Protein 3E39 (pdb70)

Foldseek 3Di:
DPDPLVVLVVQLDAFQAADPDADDPVLVVQLQVLLQPQAAVVSLSFKDKDKDALPHPCLVLLLVQDPSNSSSNRFGMKIWMKGFPVRDDVVRVLVSSVRSVVSSSSCVVVQKHKHKAARSQVRVVPSQVVVVHDVVGIRTRTMMGIYNGPDRHDDDDDDVLVVDPDAPDPDRD/DDDPLVVLVVQLFQFQAADPDADDPVLVVQLQVLLQPQAADVSLSFKDKDKDALPHPLLVLLLVQAPSSVSSNRFGMKIWIKGFVVRDDVVRVLVSSVSSVVSSSSCVVVQKHKHKADRSLVRVVPSQVVVVHDCVGIRTRTMMGIYRGPDSHDDDDDDPVVVDPDDDDD

Secondary structure (DSSP, 8-state):
---HHHHHHHH--B---B-S----HHHHHHHHHHHHTS--GGG---EEEEEEETTSTHHHHHHTT-S-HHHHHH-SEEEEEEEETT---HHHHHHHHHHHHH--HHHHHTT-EEEEE-GGGGGHHHHHHHTT--TTTEEEEEEEEEESBSS--------HHHHBSS--SSS--/---HHHHHHHH--B---B-S----HHHHHHHHHHHHTS--TTS---EEEEEEETTSHHHHHHHHTSTTHHHHHH-SEEEEEEEETT---HHHHHHHHHHHHH--HHHHHTT-EEEEE-GGGGGHHHHHHHTT--TTTEEEEEEEEEESBSS--------HHHHBSS----

InterPro domains:
  IPR000415 Nitroreductase-like [G3DSA:3.40.109.10] (1-177)
  IPR000415 Nitroreductase-like [SSF55469] (5-174)
  IPR029479 Nitroreductase [PF00881] (11-57)
  IPR029479 Nitroreductase [PF00881] (68-151)
  IPR050627 Nitroreductase/BluB [PTHR23026] (5-167)

B-factor: mean 15.2, std 8.45, range [2.0, 60.26]

Solvent-accessible surface area: 14558 Å² total

Sequence (343 aa):
TENPVLQAIRQQRRSIIRRYTDEAVSDEAVRLILEAGIWAPSGLNNQPCRFLVIRADDPRCCDILAAHTRYGHIVRGAKVIILVFLDREAYNEVKDHQAAGAAVQNLLAAHALQLGAVWLGEIINQAATLLPALALDPARLSFEAAIAAGHPAQNGSSSRRPLAELLLEEEPFPQPETENPVLQAIRQQRRSIRRYTDEAVSDEAVRLILEAGIWAPSGLNNQPCRFLVIRADDPRCCDILAAHTRYGHIVRRGAKVVIILVFLDREAYNEVKDHQAAGAAVQNLLAAHALQLGAVWLGEIINQAATLLPALALDPARLSFEAAIAAGHPAQNGSSSRRPLAELLLEEPFP

CATH classification: 3.40.109.10

Nearest PDB structures (foldseek):
  3e39-assembly1_B  TM=1.001E+00  e=3.026E-34  Oleidesulfovibrio alaskensis G20
  3m5k-assembly1_B  TM=8.715E-01  e=5.692E-14  Parabacteroides distasonis ATCC 8503
  7ldq-assembly1_A  TM=8.245E-01  e=2.429E-11  Haemophilus influenzae R2846
  3gbh-assembly1_B  TM=8.706E-01  e=2.210E-10  Staphylococcus epidermidis ATCC 12228
  8cqu-assembly1_A  TM=7.611E-01  e=2.587E-11  Bacteroides thetaiotaomicron

Radius of gyration: 19.53 Å; Cα contacts (8 Å, |Δi|>4): 732; chains: 2; bounding box: 49×38×57 Å

Structure (mmCIF, N/CA/C/O backbone):
data_3E39
#
_entry.id   3E39
#
_cell.length_a   47.780
_cell.length_b   67.990
_cell.length_c   99.740
_cell.angle_alpha   90.000
_cell.angle_beta   90.000
_cell.angle_gamma   90.000
#
_symmetry.space_group_name_H-M   'P 21 21 21'
#
loop_
_entity.id
_entity.type
_entity.pdbx_description
1 polymer 'Putative Nitroreductase'
2 non-polymer 'ACETATE ION'
3 non-polymer 'FLAVIN MONONUCLEOTIDE'
4 non-polymer 'TRIETHYLENE GLYCOL'
5 water water
#
loop_
_atom_site.group_PDB
_atom_site.id
_atom_site.type_symbol
_atom_site.label_atom_id
_atom_site.label_alt_id
_atom_site.label_comp_id
_atom_site.label_asym_id
_atom_site.label_entity_id
_atom_site.label_seq_id
_atom_site.pdbx_PDB_ins_code
_atom_site.Cartn_x
_atom_site.Cartn_y
_atom_site.Cartn_z
_atom_site.occupancy
_atom_site.B_iso_or_equiv
_atom_site.auth_seq_id
_atom_site.auth_comp_id
_atom_site.auth_asym_id
_atom_site.auth_atom_id
_atom_site.pdbx_PDB_model_num
ATOM 1 N N . THR A 1 4 ? 34.739 54.976 -19.186 1.00 44.07 3 THR A N 1
ATOM 2 C CA . THR A 1 4 ? 35.999 54.165 -19.323 1.00 43.09 3 THR A CA 1
ATOM 3 C C . THR A 1 4 ? 37.255 55.025 -19.162 1.00 42.22 3 THR A C 1
ATOM 4 O O . THR A 1 4 ? 38.205 54.612 -18.500 1.00 43.39 3 THR A O 1
ATOM 8 N N . GLU A 1 5 ? 37.254 56.217 -19.760 1.00 38.32 4 GLU A N 1
ATOM 9 C CA . GLU A 1 5 ? 38.443 57.080 -19.771 1.00 34.91 4 GLU A CA 1
ATOM 10 C C . GLU A 1 5 ? 38.345 58.394 -18.979 1.00 31.06 4 GLU A C 1
ATOM 11 O O . GLU A 1 5 ? 39.368 58.997 -18.671 1.00 31.71 4 GLU A O 1
ATOM 13 N N . ASN A 1 6 ? 37.137 58.823 -18.620 1.00 23.40 5 ASN A N 1
ATOM 14 C CA . ASN A 1 6 ? 36.980 60.149 -18.023 1.00 19.82 5 ASN A CA 1
ATOM 15 C C . ASN A 1 6 ? 36.741 60.086 -16.519 1.00 17.13 5 ASN A C 1
ATOM 16 O O . ASN A 1 6 ? 35.702 59.596 -16.081 1.00 15.94 5 ASN A O 1
ATOM 21 N N . PRO A 1 7 ? 37.700 60.590 -15.722 1.00 15.36 6 PRO A N 1
ATOM 22 C CA . PRO A 1 7 ? 37.550 60.468 -14.253 1.00 17.22 6 PRO A CA 1
ATOM 23 C C . PRO A 1 7 ? 36.352 61.214 -13.647 1.00 13.43 6 PRO A C 1
ATOM 24 O O . PRO A 1 7 ? 35.794 60.771 -12.638 1.00 12.20 6 PRO A O 1
ATOM 28 N N . VAL A 1 8 ? 35.973 62.340 -14.241 1.00 13.05 7 VAL A N 1
ATOM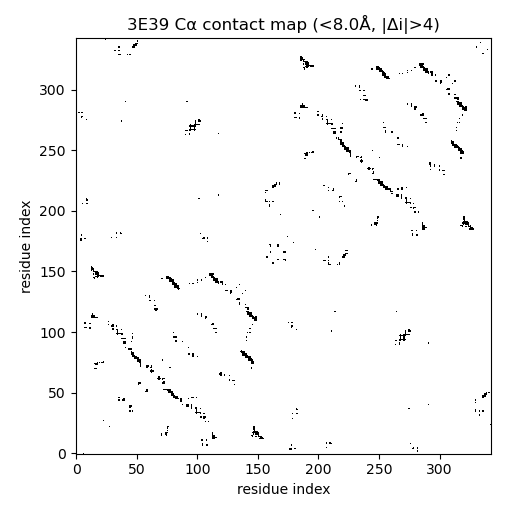 29 C CA . VAL A 1 8 ? 34.827 63.123 -13.749 1.00 11.35 7 VAL A CA 1
ATOM 30 C C . VAL A 1 8 ? 33.557 62.338 -14.042 1.00 11.30 7 VAL A C 1
ATOM 31 O O . VAL A 1 8 ? 32.715 62.150 -13.145 1.00 8.77 7 VAL A O 1
ATOM 35 N N . LEU A 1 9 ? 33.392 61.834 -15.266 1.00 10.63 8 LEU A N 1
ATOM 36 C CA . LEU A 1 9 ? 32.219 60.984 -15.537 1.00 9.86 8 LEU A CA 1
ATOM 37 C C . LEU A 1 9 ? 32.187 59.722 -14.648 1.00 9.69 8 LEU A C 1
ATOM 38 O O . LEU A 1 9 ? 31.127 59.350 -14.148 1.00 10.29 8 LEU A O 1
ATOM 43 N N . GLN A 1 10 ? 33.343 59.091 -14.415 1.00 11.00 9 GLN A N 1
ATOM 44 C CA . GLN A 1 10 ? 33.406 57.907 -13.542 1.00 12.74 9 GLN A CA 1
ATOM 45 C C . GLN A 1 10 ? 32.956 58.248 -12.123 1.00 10.00 9 GLN A C 1
ATOM 46 O O . GLN A 1 10 ? 32.128 57.532 -11.527 1.00 10.54 9 GLN A O 1
ATOM 52 N N . ALA A 1 11 ? 33.434 59.384 -11.604 1.00 10.74 10 ALA A N 1
ATOM 53 C CA . ALA A 1 11 ? 33.068 59.817 -10.234 1.00 10.79 10 ALA A CA 1
ATOM 54 C C . ALA A 1 11 ? 31.552 60.014 -10.100 1.00 11.55 10 ALA A C 1
ATOM 55 O O . ALA A 1 11 ? 30.921 59.591 -9.123 1.00 10.61 10 ALA A O 1
ATOM 57 N N . ILE A 1 12 ? 30.961 60.668 -11.101 1.00 11.12 11 ILE A N 1
ATOM 58 C CA . ILE A 1 12 ? 29.518 60.900 -11.114 1.00 8.95 11 ILE A CA 1
ATOM 59 C C . ILE A 1 12 ? 28.773 59.585 -11.056 1.00 8.41 11 ILE A C 1
ATOM 60 O O . ILE A 1 12 ? 27.824 59.452 -10.322 1.00 9.83 11 ILE A O 1
ATOM 65 N N . ARG A 1 13 ? 29.239 58.593 -11.804 1.00 11.52 12 ARG A N 1
ATOM 66 C CA . ARG A 1 13 ? 28.541 57.324 -11.851 1.00 10.97 12 ARG A CA 1
ATOM 67 C C . ARG A 1 13 ? 28.791 56.409 -10.642 1.00 9.68 12 ARG A C 1
ATOM 68 O O . ARG A 1 13 ? 27.888 55.681 -10.230 1.00 11.74 12 ARG A O 1
ATOM 76 N N . GLN A 1 14 ? 30.000 56.476 -10.116 1.00 10.75 13 GLN A N 1
ATOM 77 C CA A GLN A 1 14 ? 30.456 55.588 -9.052 0.50 12.31 13 GLN A CA 1
ATOM 78 C CA B GLN A 1 14 ? 30.472 55.594 -9.048 0.50 12.35 13 GLN A CA 1
ATOM 79 C C . GLN A 1 14 ? 30.294 56.130 -7.630 1.00 12.73 13 GLN A C 1
ATOM 80 O O . GLN A 1 14 ? 30.386 55.386 -6.667 1.00 12.75 13 GLN A O 1
ATOM 91 N N . ARG A 1 15 ? 30.040 57.423 -7.496 1.00 11.58 14 ARG A N 1
ATOM 92 C CA . ARG A 1 15 ? 29.751 57.987 -6.188 1.00 10.23 14 ARG A CA 1
ATOM 93 C C . ARG A 1 15 ? 28.562 57.251 -5.581 1.00 10.52 14 ARG A C 1
ATOM 94 O O . ARG A 1 15 ? 27.491 57.171 -6.195 1.00 10.12 14 ARG A O 1
ATOM 102 N N . ARG A 1 16 ? 28.726 56.767 -4.351 1.00 12.39 15 ARG A N 1
ATOM 103 C CA . ARG A 1 16 ? 27.653 56.091 -3.655 1.00 10.99 15 ARG A CA 1
ATOM 104 C C . ARG A 1 16 ? 27.439 56.699 -2.268 1.00 10.53 15 ARG A C 1
ATOM 105 O O . ARG A 1 16 ? 28.356 57.286 -1.666 1.00 12.07 15 ARG A O 1
ATOM 113 N N . SER A 1 17 ? 26.224 56.541 -1.764 1.00 11.18 16 SER A N 1
ATOM 114 C CA . SER A 1 17 ? 25.955 56.888 -0.379 1.00 11.80 16 SER A CA 1
ATOM 115 C C . SER A 1 17 ? 26.629 55.791 0.467 1.00 11.39 16 SER A C 1
ATOM 116 O O . SER A 1 17 ? 26.269 54.615 0.386 1.00 13.18 16 SER A O 1
ATOM 119 N N . ILE A 1 18 ? 27.615 56.210 1.249 1.00 11.35 17 ILE A N 1
ATOM 120 C CA A ILE A 1 18 ? 28.366 55.335 2.140 0.50 11.52 17 ILE A CA 1
ATOM 121 C CA B ILE A 1 18 ? 28.361 55.330 2.132 0.50 11.28 17 ILE A CA 1
ATOM 122 C C . ILE A 1 18 ? 27.958 55.744 3.548 1.00 12.24 17 ILE A C 1
ATOM 123 O O . ILE A 1 18 ? 28.057 56.920 3.898 1.00 14.67 17 ILE A O 1
ATOM 132 N N . ARG A 1 19 ? 27.483 54.761 4.329 1.00 13.35 18 ARG A N 1
ATOM 133 C CA . ARG A 1 19 ? 26.928 54.975 5.661 1.00 13.65 18 ARG A CA 1
ATOM 134 C C . ARG A 1 19 ? 27.688 54.325 6.825 1.00 16.17 18 ARG A C 1
ATOM 135 O O . ARG A 1 19 ? 27.243 54.399 7.976 1.00 18.32 18 ARG A O 1
ATOM 143 N N . ARG A 1 20 ? 28.796 53.670 6.503 1.00 16.66 19 ARG A N 1
ATOM 144 C CA . ARG A 1 20 ? 29.645 52.947 7.477 1.00 17.57 19 ARG A CA 1
ATOM 145 C C . ARG A 1 20 ? 31.096 53.312 7.208 1.00 16.62 19 ARG A C 1
ATOM 146 O O . ARG A 1 20 ? 31.547 53.319 6.057 1.00 16.81 19 ARG A O 1
ATOM 150 N N . TYR A 1 21 ? 31.831 53.599 8.273 1.00 14.14 20 TYR A N 1
ATOM 151 C CA . TYR A 1 21 ? 33.167 54.168 8.143 1.00 13.81 20 TYR A CA 1
ATOM 152 C C . TYR A 1 21 ? 34.165 53.478 9.061 1.00 12.54 20 TYR A C 1
ATOM 153 O O . TYR A 1 21 ? 33.772 52.866 10.056 1.00 17.42 20 TYR A O 1
ATOM 162 N N . THR A 1 22 ? 35.439 53.626 8.735 1.00 13.50 21 THR A N 1
ATOM 163 C CA . THR A 1 22 ? 36.517 53.060 9.549 1.00 15.73 21 THR A CA 1
ATOM 164 C C . THR A 1 22 ? 36.813 54.050 10.656 1.00 15.81 21 THR A C 1
ATOM 165 O O . THR A 1 22 ? 36.189 55.105 10.701 1.00 13.91 21 THR A O 1
ATOM 169 N N . ASP A 1 23 ? 37.766 53.730 11.537 1.00 13.50 22 ASP A N 1
ATOM 170 C CA . ASP A 1 23 ? 38.125 54.649 12.613 1.00 16.65 22 ASP A CA 1
ATOM 171 C C . ASP A 1 23 ? 39.205 55.637 12.150 1.00 14.73 22 ASP A C 1
ATOM 172 O O . ASP A 1 23 ? 39.715 56.443 12.924 1.00 17.96 22 ASP A O 1
ATOM 177 N N . GLU A 1 24 ? 39.530 55.634 10.862 1.00 14.15 23 GLU A N 1
ATOM 178 C CA . GLU A 1 24 ? 40.584 56.511 10.369 1.00 13.05 23 GLU A CA 1
ATOM 179 C C . GLU A 1 24 ? 40.136 57.988 10.370 1.00 15.13 23 GLU A C 1
ATOM 180 O O . GLU A 1 24 ? 39.012 58.299 9.976 1.00 16.17 23 GLU A O 1
ATOM 186 N N . ALA A 1 25 ? 41.042 58.866 10.806 1.00 17.13 24 ALA A N 1
ATOM 187 C CA . ALA A 1 25 ? 40.770 60.310 10.894 1.00 17.16 24 ALA A CA 1
ATOM 188 C C . ALA A 1 25 ? 40.566 60.895 9.501 1.00 16.66 24 ALA A C 1
ATOM 189 O O . ALA A 1 25 ? 41.130 60.380 8.533 1.00 14.90 24 ALA A O 1
ATOM 191 N N . VAL A 1 26 ? 39.734 61.935 9.418 1.00 15.11 25 VAL A N 1
ATOM 192 C CA . VAL A 1 26 ? 39.547 62.696 8.186 1.00 13.38 25 VAL A CA 1
ATOM 193 C C . VAL A 1 26 ? 40.271 63.994 8.440 1.00 13.77 25 VAL A C 1
ATOM 194 O O . VAL A 1 26 ? 39.889 64.770 9.344 1.00 12.27 25 VAL A O 1
ATOM 198 N N . SER A 1 27 ? 41.304 64.266 7.655 1.00 13.51 26 SER A N 1
ATOM 199 C CA . SER A 1 27 ? 42.108 65.458 7.859 1.00 14.48 26 SER A CA 1
ATOM 200 C C . SER A 1 27 ? 41.396 66.771 7.636 1.00 13.53 26 SER A C 1
ATOM 201 O O . SER A 1 27 ? 40.395 66.855 6.907 1.00 14.74 26 SER A O 1
ATOM 204 N N . ASP A 1 28 ? 41.941 67.796 8.285 1.00 16.67 27 ASP A N 1
ATOM 205 C CA . ASP A 1 28 ? 41.472 69.153 8.114 1.00 15.33 27 ASP A CA 1
ATOM 206 C C . ASP A 1 28 ? 41.559 69.523 6.645 1.00 13.90 27 ASP A C 1
ATOM 207 O O . ASP A 1 28 ? 40.672 70.237 6.159 1.00 13.14 27 ASP A O 1
ATOM 212 N N . GLU A 1 29 ? 42.622 69.075 5.961 1.00 13.89 28 GLU A N 1
ATOM 213 C CA . GLU A 1 29 ? 42.799 69.397 4.542 1.00 14.35 28 GLU A CA 1
ATOM 214 C C . GLU A 1 29 ? 41.700 68.776 3.692 1.00 13.37 28 GLU A C 1
ATOM 215 O O . GLU A 1 29 ? 41.153 69.461 2.797 1.00 13.29 28 GLU A O 1
ATOM 221 N N . ALA A 1 30 ? 41.357 67.508 3.974 1.00 11.70 29 ALA A N 1
ATOM 222 C CA . ALA A 1 30 ? 40.231 66.858 3.279 1.00 8.91 29 ALA A CA 1
ATOM 223 C C . ALA A 1 30 ? 38.937 67.679 3.511 1.00 9.52 29 ALA A C 1
ATOM 224 O O . ALA A 1 30 ? 38.201 67.973 2.545 1.00 8.20 29 ALA A O 1
ATOM 226 N N . VAL A 1 31 ? 38.672 68.057 4.756 1.00 9.85 30 VAL A N 1
ATOM 227 C CA . VAL A 1 31 ? 37.448 68.819 5.051 1.00 11.89 30 VAL A CA 1
ATOM 228 C C . VAL A 1 31 ? 37.469 70.152 4.285 1.00 9.25 30 VAL A C 1
ATOM 229 O O . VAL A 1 31 ? 36.446 70.579 3.687 1.00 8.04 30 VAL A O 1
ATOM 233 N N . ARG A 1 32 ? 38.628 70.805 4.290 1.00 9.11 31 ARG A N 1
ATOM 234 C CA . ARG A 1 32 ? 38.783 72.075 3.570 1.00 10.85 31 ARG A CA 1
ATOM 235 C C . ARG A 1 32 ? 38.512 71.906 2.072 1.00 10.66 31 ARG A C 1
ATOM 236 O O . ARG A 1 32 ? 37.782 72.715 1.466 1.00 10.70 31 ARG A O 1
ATOM 244 N N . LEU A 1 33 ? 39.094 70.878 1.462 1.00 8.47 32 LEU A N 1
ATOM 245 C CA . LEU A 1 33 ? 38.879 70.617 0.036 1.00 8.50 32 LEU A CA 1
ATOM 246 C C . LEU A 1 33 ? 37.399 70.336 -0.272 1.00 7.41 32 LEU A C 1
ATOM 247 O O . LEU A 1 33 ? 36.885 70.788 -1.315 1.00 10.01 32 LEU A O 1
ATOM 252 N N . ILE A 1 34 ? 36.724 69.618 0.634 1.00 7.87 33 ILE A N 1
ATOM 253 C CA . ILE A 1 34 ? 35.310 69.320 0.460 1.00 8.07 33 ILE A CA 1
ATOM 254 C C . ILE A 1 34 ? 34.498 70.626 0.516 1.00 10.20 33 ILE A C 1
ATOM 255 O O . ILE A 1 34 ? 33.653 70.899 -0.331 1.00 8.80 33 ILE A O 1
ATOM 260 N N . LEU A 1 35 ? 34.781 71.450 1.506 1.00 8.83 34 LEU A N 1
ATOM 261 C CA . LEU A 1 35 ? 34.064 72.716 1.658 1.00 9.44 34 LEU A CA 1
ATOM 262 C C . LEU A 1 35 ? 34.315 73.626 0.441 1.00 8.03 34 LEU A C 1
ATOM 263 O O . LEU A 1 35 ? 33.387 74.267 -0.050 1.00 8.17 34 LEU A O 1
ATOM 268 N N . GLU A 1 36 ? 35.558 73.653 -0.051 1.00 8.69 35 GLU A N 1
ATOM 269 C CA . GLU A 1 36 ? 35.909 74.468 -1.256 1.00 10.17 35 GLU A CA 1
ATOM 270 C C . GLU A 1 36 ? 35.101 74.037 -2.473 1.00 7.98 35 GLU A C 1
ATOM 271 O O . GLU A 1 36 ? 34.699 74.871 -3.295 1.00 7.93 35 GLU A O 1
ATOM 277 N N . ALA A 1 37 ? 34.878 72.731 -2.600 1.00 8.19 36 ALA A N 1
ATOM 278 C CA . ALA A 1 37 ? 34.017 72.189 -3.678 1.00 8.48 36 ALA A CA 1
ATOM 279 C C . ALA A 1 37 ? 32.600 72.746 -3.500 1.00 8.64 36 ALA A C 1
ATOM 280 O O . ALA A 1 37 ? 31.944 73.180 -4.448 1.00 8.47 36 ALA A O 1
ATOM 282 N N . GLY A 1 38 ? 32.126 72.737 -2.260 1.00 7.13 37 GLY A N 1
ATOM 283 C CA . GLY A 1 38 ? 30.813 73.268 -1.946 1.00 7.81 37 GLY A CA 1
ATOM 284 C C . GLY A 1 38 ? 30.594 74.736 -2.306 1.00 9.76 37 GLY A C 1
ATOM 285 O O . GLY A 1 38 ? 29.581 75.051 -2.944 1.00 8.91 37 GLY A O 1
ATOM 286 N N . ILE A 1 39 ? 31.528 75.628 -1.941 1.00 8.06 38 ILE A N 1
ATOM 287 C CA . ILE A 1 39 ? 31.352 77.054 -2.194 1.00 8.01 38 ILE A CA 1
ATOM 288 C C . ILE A 1 39 ? 31.448 77.392 -3.682 1.00 5.15 38 ILE A C 1
ATOM 289 O O . ILE A 1 39 ? 30.909 78.424 -4.126 1.00 8.26 38 ILE A O 1
ATOM 294 N N . TRP A 1 40 ? 32.095 76.522 -4.460 1.00 5.84 39 TRP A N 1
ATOM 295 C CA . TRP A 1 40 ? 32.243 76.704 -5.912 1.00 7.43 39 TRP A CA 1
ATOM 296 C C . TRP A 1 40 ? 31.073 76.154 -6.750 1.00 7.15 39 TRP A C 1
ATOM 297 O O . TRP A 1 40 ? 31.064 76.290 -7.976 1.00 7.93 39 TRP A O 1
ATOM 308 N N . ALA A 1 41 ? 30.083 75.564 -6.096 1.00 4.77 40 ALA A N 1
ATOM 309 C CA . ALA A 1 41 ? 28.836 75.257 -6.790 1.00 3.98 40 ALA A CA 1
ATOM 310 C C . ALA A 1 41 ? 28.231 76.593 -7.241 1.00 8.97 40 ALA A C 1
ATOM 311 O O . ALA A 1 41 ? 28.455 77.640 -6.610 1.00 9.14 40 ALA A O 1
ATOM 313 N N . PRO A 1 42 ? 27.467 76.584 -8.333 1.00 5.53 41 PRO A N 1
ATOM 314 C CA . PRO A 1 42 ? 26.822 77.819 -8.803 1.00 7.34 41 PRO A CA 1
ATOM 315 C C . PRO A 1 42 ? 25.609 78.230 -7.943 1.00 8.35 41 PRO A C 1
ATOM 316 O O . PRO A 1 42 ? 25.060 77.435 -7.186 1.00 7.99 41 PRO A O 1
ATOM 320 N N . SER A 1 43 ? 25.221 79.495 -8.050 1.00 7.15 42 SER A N 1
ATOM 321 C CA . SER A 1 43 ? 24.041 80.007 -7.398 1.00 5.24 42 SER A CA 1
ATOM 322 C C . SER A 1 43 ? 23.466 81.095 -8.283 1.00 5.89 42 SER A C 1
ATOM 323 O O . SER A 1 43 ? 24.190 81.772 -9.035 1.00 9.14 42 SER A O 1
ATOM 326 N N . GLY A 1 44 ? 22.158 81.280 -8.207 1.00 7.54 43 GLY A N 1
ATOM 327 C CA . GLY A 1 44 ? 21.524 82.376 -8.934 1.00 11.29 43 GLY A CA 1
ATOM 328 C C . GLY A 1 44 ? 22.137 83.716 -8.498 1.00 11.26 43 GLY A C 1
ATOM 329 O O . GLY A 1 44 ? 22.431 83.948 -7.314 1.00 15.46 43 GLY A O 1
ATOM 330 N N . LEU A 1 45 ? 22.430 84.537 -9.482 1.00 13.67 44 LEU A N 1
ATOM 331 C CA . LEU A 1 45 ? 22.964 85.866 -9.315 1.00 12.32 44 LEU A CA 1
ATOM 332 C C . LEU A 1 45 ? 24.349 85.844 -8.679 1.00 12.65 44 LEU A C 1
ATOM 333 O O . LEU A 1 45 ? 24.893 86.894 -8.347 1.00 14.90 44 LEU A O 1
ATOM 338 N N . ASN A 1 46 ? 24.946 84.659 -8.556 1.00 10.00 45 ASN A N 1
ATOM 339 C CA . ASN A 1 46 ? 26.170 84.487 -7.796 1.00 10.20 45 ASN A CA 1
ATOM 340 C C . ASN A 1 46 ? 25.986 85.079 -6.385 1.00 9.60 45 ASN A C 1
ATOM 341 O O . ASN A 1 46 ? 26.928 85.660 -5.795 1.00 12.52 45 ASN A O 1
ATOM 346 N N . ASN A 1 47 ? 24.786 84.929 -5.838 1.00 9.89 46 ASN A N 1
ATOM 347 C CA . ASN A 1 47 ? 24.478 85.389 -4.491 1.00 11.26 46 ASN A CA 1
ATOM 348 C C . ASN A 1 47 ? 25.171 84.580 -3.382 1.00 11.05 46 ASN A C 1
ATOM 349 O O . ASN A 1 47 ? 25.324 85.079 -2.268 1.00 13.50 46 ASN A O 1
ATOM 354 N N . GLN A 1 48 ? 25.494 83.322 -3.656 1.00 9.43 47 GLN A N 1
ATOM 355 C CA . GLN A 1 48 ? 26.233 82.473 -2.717 1.00 9.94 47 GLN A CA 1
ATOM 356 C C . GLN A 1 48 ? 25.505 82.400 -1.373 1.00 10.61 47 GLN A C 1
ATOM 357 O O . GLN A 1 48 ? 26.036 82.835 -0.354 1.00 10.29 47 GLN A O 1
ATOM 363 N N . PRO A 1 49 ? 24.287 81.836 -1.382 1.00 8.01 48 PRO A N 1
ATOM 364 C CA . PRO A 1 49 ? 23.463 81.761 -0.175 1.00 7.78 48 PRO A CA 1
ATOM 365 C C . PRO A 1 49 ? 23.815 80.659 0.829 1.00 8.02 48 PRO A C 1
ATOM 366 O O . PRO A 1 49 ? 23.261 80.660 1.939 1.00 6.77 48 PRO A O 1
ATOM 370 N N . CYS A 1 50 ? 24.677 79.716 0.437 1.00 8.53 49 CYS A N 1
ATOM 371 C CA . CYS A 1 50 ? 24.981 78.588 1.304 1.00 7.65 49 CYS A CA 1
ATOM 372 C C . CYS A 1 50 ? 25.941 78.935 2.436 1.00 7.22 49 CYS A C 1
ATOM 373 O O . CYS A 1 50 ? 26.923 79.683 2.260 1.00 10.14 49 CYS A O 1
ATOM 376 N N . ARG A 1 51 ? 25.677 78.307 3.584 1.00 6.91 50 ARG A N 1
ATOM 377 C CA . ARG A 1 51 ? 26.479 78.473 4.796 1.00 6.30 50 ARG A CA 1
ATOM 378 C C . ARG A 1 51 ? 26.744 77.057 5.338 1.00 8.30 50 ARG A C 1
ATOM 379 O O . ARG A 1 51 ? 25.931 76.149 5.138 1.00 9.01 50 ARG A O 1
ATOM 387 N N . PHE A 1 52 ? 27.854 76.897 6.046 1.00 7.83 51 PHE A N 1
ATOM 388 C CA . PHE A 1 52 ? 28.311 75.570 6.465 1.00 10.14 51 PHE A CA 1
ATOM 389 C C . PHE A 1 52 ? 28.750 75.553 7.905 1.00 9.70 51 PHE A C 1
ATOM 390 O O . PHE A 1 52 ? 29.280 76.553 8.426 1.00 9.93 51 PHE A O 1
ATOM 398 N N . LEU A 1 53 ? 28.527 74.412 8.551 1.00 9.19 52 LEU A N 1
ATOM 399 C CA . LEU A 1 53 ? 28.978 74.210 9.919 1.00 8.91 52 LEU A CA 1
ATOM 400 C C . LEU A 1 53 ? 29.563 72.815 10.025 1.00 8.50 52 LEU A C 1
ATOM 401 O O . LEU A 1 53 ? 28.875 71.825 9.778 1.00 9.67 52 LEU A O 1
ATOM 406 N N . VAL A 1 54 ? 30.830 72.743 10.408 1.00 8.26 53 VAL A N 1
ATOM 407 C CA . VAL A 1 54 ? 31.521 71.461 10.561 1.00 8.47 53 VAL A CA 1
ATOM 408 C C . VAL A 1 54 ? 31.380 70.942 11.972 1.00 10.48 53 VAL A C 1
ATOM 409 O O . VAL A 1 54 ? 31.637 71.688 12.938 1.00 11.00 53 VAL A O 1
ATOM 413 N N . ILE A 1 55 ? 31.002 69.651 12.088 1.00 10.19 54 ILE A N 1
ATOM 414 C CA . ILE A 1 55 ? 30.854 68.997 13.391 1.00 10.07 54 ILE A CA 1
ATOM 415 C C . ILE A 1 55 ? 31.614 67.686 13.349 1.00 10.21 54 ILE A C 1
ATOM 416 O O . ILE A 1 55 ? 31.180 66.737 12.681 1.00 10.98 54 ILE A O 1
ATOM 421 N N . ARG A 1 56 ? 32.755 67.629 14.028 1.00 13.11 55 ARG A N 1
ATOM 422 C CA . ARG A 1 56 ? 33.530 66.380 14.103 1.00 13.04 55 ARG A CA 1
ATOM 423 C C . ARG A 1 56 ? 32.989 65.399 15.133 1.00 13.96 55 ARG A C 1
ATOM 424 O O . ARG A 1 56 ? 32.240 65.769 16.012 1.00 13.14 55 ARG A O 1
ATOM 432 N N . ALA A 1 57 ? 33.401 64.144 15.006 1.00 13.63 56 ALA A N 1
ATOM 433 C CA . ALA A 1 57 ? 32.919 63.055 15.859 1.00 15.89 56 ALA A CA 1
ATOM 434 C C . ALA A 1 57 ? 33.150 63.313 17.342 1.00 18.15 56 ALA A C 1
ATOM 435 O O . ALA A 1 57 ? 32.351 62.903 18.200 1.00 17.95 56 ALA A O 1
ATOM 437 N N . ASP A 1 58 ? 34.252 63.987 17.634 1.00 16.10 57 ASP A N 1
ATOM 438 C CA . ASP A 1 58 ? 34.639 64.264 19.011 1.00 18.51 57 ASP A CA 1
ATOM 439 C C . ASP A 1 58 ? 33.939 65.506 19.546 1.00 19.78 57 ASP A C 1
ATOM 440 O O . ASP A 1 58 ? 34.199 65.913 20.672 1.00 22.51 57 ASP A O 1
ATOM 445 N N . ASP A 1 59 ? 33.030 66.091 18.762 1.00 17.08 58 ASP A N 1
ATOM 446 C CA . ASP A 1 59 ? 32.304 67.307 19.155 1.00 14.96 58 ASP A CA 1
ATOM 447 C C . ASP A 1 59 ? 31.026 66.914 19.889 1.00 17.50 58 ASP A C 1
ATOM 448 O O . ASP A 1 59 ? 30.264 66.113 19.373 1.00 14.99 58 ASP A O 1
ATOM 453 N N . PRO A 1 60 ? 30.768 67.485 21.085 1.00 18.87 59 PRO A N 1
ATOM 454 C CA . PRO A 1 60 ? 29.544 67.079 21.799 1.00 21.57 59 PRO A CA 1
ATOM 455 C C . PRO A 1 60 ? 28.246 67.364 21.040 1.00 19.85 59 PRO A C 1
ATOM 456 O O . PRO A 1 60 ? 27.227 66.756 21.345 1.00 19.10 59 PRO A O 1
ATOM 460 N N . ARG A 1 61 ? 28.286 68.289 20.074 1.00 17.40 60 ARG A N 1
ATOM 461 C CA . ARG A 1 61 ? 27.123 68.582 19.250 1.00 17.38 60 ARG A CA 1
ATOM 462 C C . ARG A 1 61 ? 26.678 67.390 18.392 1.00 15.53 60 ARG A C 1
ATOM 463 O O . ARG A 1 61 ? 25.566 67.401 17.874 1.00 16.31 60 ARG A O 1
ATOM 471 N N . CYS A 1 62 ? 27.524 66.365 18.260 1.00 16.21 61 CYS A N 1
ATOM 472 C CA A CYS A 1 62 ? 27.147 65.137 17.530 0.60 16.20 61 CYS A CA 1
ATOM 473 C CA B CYS A 1 62 ? 27.163 65.176 17.513 0.40 16.53 61 CYS A CA 1
ATOM 474 C C . CYS A 1 62 ? 26.039 64.428 18.264 1.00 15.46 61 CYS A C 1
ATOM 475 O O . CYS A 1 62 ? 25.189 63.780 17.656 1.00 13.52 61 CYS A O 1
ATOM 480 N N . ASP A 1 63 ? 26.065 64.524 19.588 1.00 16.01 62 ASP A N 1
ATOM 481 C CA . ASP A 1 63 ? 25.047 63.891 20.411 1.00 16.77 62 ASP A CA 1
ATOM 482 C C . ASP A 1 63 ? 23.725 64.602 20.181 1.00 13.76 62 ASP A C 1
ATOM 483 O O . ASP A 1 63 ? 22.660 63.973 20.173 1.00 15.95 62 ASP A O 1
ATOM 488 N N . ILE A 1 64 ? 23.796 65.922 20.058 1.00 11.97 63 ILE A N 1
ATOM 489 C CA . ILE A 1 64 ? 22.619 66.724 19.768 1.00 12.30 63 ILE A CA 1
ATOM 490 C C . ILE A 1 64 ? 22.055 66.321 18.413 1.00 11.48 63 ILE A C 1
ATOM 491 O O . ILE A 1 64 ? 20.864 66.090 18.292 1.00 8.91 63 ILE A O 1
ATOM 496 N N . LEU A 1 65 ? 22.907 66.256 17.390 1.00 11.41 64 LEU A N 1
ATOM 497 C CA . LEU A 1 65 ? 22.478 65.807 16.063 1.00 10.84 64 LEU A CA 1
ATOM 498 C C . LEU A 1 65 ? 21.795 64.447 16.102 1.00 10.84 64 LEU A C 1
ATOM 499 O O . LEU A 1 65 ? 20.709 64.266 15.533 1.00 10.95 64 LEU A O 1
ATOM 504 N N . ALA A 1 66 ? 22.405 63.513 16.821 1.00 9.49 65 ALA A N 1
ATOM 505 C CA . ALA A 1 66 ? 21.903 62.132 16.905 1.00 13.63 65 ALA A CA 1
ATOM 506 C C . ALA A 1 66 ? 20.541 62.052 17.563 1.00 11.45 65 ALA A C 1
ATOM 507 O O . ALA A 1 66 ? 19.732 61.196 17.212 1.00 15.34 65 ALA A O 1
ATOM 509 N N . ALA A 1 67 ? 20.278 62.927 18.521 1.00 12.72 66 ALA A N 1
ATOM 510 C CA . ALA A 1 67 ? 18.971 62.925 19.200 1.00 11.68 66 ALA A CA 1
ATOM 511 C C . ALA A 1 67 ? 17.832 63.491 18.349 1.00 13.74 66 ALA A C 1
ATOM 512 O O . ALA A 1 67 ? 16.684 63.432 18.774 1.00 13.43 66 ALA A O 1
ATOM 514 N N . HIS A 1 68 ? 18.136 64.060 17.181 1.00 11.55 67 HIS A N 1
ATOM 515 C CA . HIS A 1 68 ? 17.119 64.689 16.341 1.00 11.18 67 HIS A CA 1
ATOM 516 C C . HIS A 1 68 ? 17.038 64.077 14.944 1.00 10.58 67 HIS A C 1
ATOM 517 O O . HIS A 1 68 ? 16.614 64.743 13.985 1.00 8.56 67 HIS A O 1
ATOM 524 N N . THR A 1 69 ? 17.406 62.805 14.874 1.00 8.90 68 THR A N 1
ATOM 525 C CA . THR A 1 69 ? 17.348 62.001 13.666 1.00 11.17 68 THR A CA 1
ATOM 526 C C . THR A 1 69 ? 17.109 60.520 13.957 1.00 11.13 68 THR A C 1
ATOM 527 O O . THR A 1 69 ? 17.522 59.980 14.987 1.00 11.88 68 THR A O 1
ATOM 531 N N . ARG A 1 70 ? 16.398 59.875 13.050 1.00 11.36 69 ARG A N 1
ATOM 532 C CA . ARG A 1 70 ? 16.282 58.431 13.099 1.00 13.97 69 ARG A CA 1
ATOM 533 C C . ARG A 1 70 ? 17.528 57.735 12.542 1.00 15.99 69 ARG A C 1
ATOM 534 O O . ARG A 1 70 ? 17.678 56.521 12.692 1.00 15.44 69 ARG A O 1
ATOM 542 N N . TYR A 1 71 ? 18.440 58.509 11.939 1.00 15.22 70 TYR A N 1
ATOM 543 C CA . TYR A 1 71 ? 19.685 57.961 11.419 1.00 14.64 70 TYR A CA 1
ATOM 544 C C . TYR A 1 71 ? 20.870 58.227 12.341 1.00 14.72 70 TYR A C 1
ATOM 545 O O . TYR A 1 71 ? 21.957 58.617 11.906 1.00 14.18 70 TYR A O 1
ATOM 554 N N . GLY A 1 72 ? 20.666 57.947 13.622 1.00 15.10 71 GLY A N 1
ATOM 555 C CA . GLY A 1 72 ? 21.688 58.122 14.644 1.00 14.78 71 GLY A CA 1
ATOM 556 C C . GLY A 1 72 ? 22.907 57.238 14.476 1.00 14.64 71 GLY A C 1
ATOM 557 O O . GLY A 1 72 ? 24.000 57.646 14.861 1.00 17.96 71 GLY A O 1
ATOM 558 N N . HIS A 1 73 ? 22.738 56.039 13.902 1.00 15.21 72 HIS A N 1
ATOM 559 C CA . HIS A 1 73 ? 23.874 55.143 13.670 1.00 17.40 72 HIS A CA 1
ATOM 560 C C . HIS A 1 73 ? 24.865 55.777 12.689 1.00 16.59 72 HIS A C 1
ATOM 561 O O . HIS A 1 73 ? 26.075 55.715 12.902 1.00 18.27 72 HIS A O 1
ATOM 568 N N . ILE A 1 74 ? 24.350 56.398 11.629 1.00 14.86 73 ILE A N 1
ATOM 569 C CA . ILE A 1 74 ? 25.189 57.078 10.658 1.00 13.79 73 ILE A CA 1
ATOM 570 C C . ILE A 1 74 ? 25.864 58.267 11.342 1.00 11.75 73 ILE A C 1
ATOM 571 O O . ILE A 1 74 ? 27.075 58.447 11.244 1.00 12.61 73 ILE A O 1
ATOM 576 N N . VAL A 1 75 ? 25.072 59.068 12.046 1.00 11.95 74 VAL A N 1
ATOM 577 C CA . VAL A 1 75 ? 25.597 60.250 12.740 1.00 12.01 74 VAL A CA 1
ATOM 578 C C . VAL A 1 75 ? 26.697 59.882 13.728 1.00 12.40 74 VAL A C 1
ATOM 579 O O . VAL A 1 75 ? 27.749 60.514 13.737 1.00 13.97 74 VAL A O 1
ATOM 583 N N . ARG A 1 76 ? 26.478 58.873 14.555 1.00 14.46 75 ARG A N 1
ATOM 584 C CA . ARG A 1 76 ? 27.502 58.533 15.547 1.00 15.63 75 ARG A CA 1
ATOM 585 C C . ARG A 1 76 ? 28.720 57.817 14.969 1.00 16.63 75 ARG A C 1
ATOM 586 O O . ARG A 1 76 ? 29.787 57.814 15.583 1.00 16.45 75 ARG A O 1
ATOM 594 N N . GLY A 1 77 ? 28.566 57.222 13.798 1.00 14.71 76 GLY A N 1
ATOM 595 C CA . GLY A 1 77 ? 29.665 56.497 13.149 1.00 15.43 76 GLY A CA 1
ATOM 596 C C . GLY A 1 77 ? 30.568 57.354 12.275 1.00 14.38 76 GLY A C 1
ATOM 597 O O . GLY A 1 77 ? 31.726 57.005 12.030 1.00 13.73 76 GLY A O 1
ATOM 598 N N . ALA A 1 78 ? 30.039 58.486 11.809 1.00 13.67 77 ALA A N 1
ATOM 599 C CA . ALA A 1 78 ? 30.778 59.393 10.934 1.00 13.18 77 ALA A CA 1
ATOM 600 C C . ALA A 1 78 ? 31.946 60.033 11.664 1.00 12.53 77 ALA A C 1
ATOM 601 O O . ALA A 1 78 ? 31.926 60.145 12.889 1.00 13.64 77 ALA A O 1
ATOM 603 N N . LYS A 1 79 ? 32.981 60.404 10.926 1.00 13.01 78 LYS A N 1
ATOM 604 C CA . LYS A 1 79 ? 34.121 61.112 11.521 1.00 14.75 78 LYS A CA 1
ATOM 605 C C . LYS A 1 79 ? 33.953 62.606 11.409 1.00 16.56 78 LYS A C 1
ATOM 606 O O . LYS A 1 79 ? 34.464 63.363 12.255 1.00 15.61 78 LYS A O 1
ATOM 612 N N . VAL A 1 80 ? 33.246 63.040 10.365 1.00 14.60 79 VAL A N 1
ATOM 613 C CA . VAL A 1 80 ? 32.919 64.454 10.229 1.00 14.06 79 VAL A CA 1
ATOM 614 C C . VAL A 1 80 ? 31.520 64.578 9.613 1.00 12.65 79 VAL A C 1
ATOM 615 O O . VAL A 1 80 ? 31.115 63.763 8.786 1.00 11.94 79 VAL A O 1
ATOM 619 N N . ILE A 1 81 ? 30.784 65.583 10.071 1.00 11.65 80 ILE A N 1
ATOM 620 C CA . ILE A 1 81 ? 29.476 65.935 9.548 1.00 10.17 80 ILE A CA 1
ATOM 621 C C . ILE A 1 81 ? 29.549 67.416 9.116 1.00 10.59 80 ILE A C 1
ATOM 622 O O . ILE A 1 81 ? 30.062 68.268 9.868 1.00 13.04 80 ILE A O 1
ATOM 627 N N . ILE A 1 82 ? 29.103 67.712 7.898 1.00 9.56 81 ILE A N 1
ATOM 628 C CA . ILE A 1 82 ? 29.036 69.082 7.418 1.00 7.44 81 ILE A CA 1
ATOM 629 C C . ILE A 1 82 ? 27.541 69.448 7.316 1.00 7.23 81 ILE A C 1
ATOM 630 O O . ILE A 1 82 ? 26.775 68.837 6.558 1.00 5.73 81 ILE A O 1
ATOM 635 N N . LEU A 1 83 ? 27.118 70.398 8.135 1.00 7.92 82 LEU A N 1
ATOM 636 C CA . LEU A 1 83 ? 25.767 70.913 8.055 1.00 8.30 82 LEU A CA 1
ATOM 637 C C . LEU A 1 83 ? 25.707 72.019 7.002 1.00 9.68 82 LEU A C 1
ATOM 638 O O . LEU A 1 83 ? 26.570 72.912 6.971 1.00 9.62 82 LEU A O 1
ATOM 643 N N . VAL A 1 84 ? 24.713 71.924 6.121 1.00 7.66 83 VAL A N 1
ATOM 644 C CA . VAL A 1 84 ? 24.516 72.884 5.049 1.00 6.84 83 VAL A CA 1
ATOM 645 C C . VAL A 1 84 ? 23.236 73.687 5.280 1.00 7.36 83 VAL A C 1
ATOM 646 O O . VAL A 1 84 ? 22.175 73.122 5.553 1.00 8.27 83 VAL A O 1
ATOM 650 N N . PHE A 1 85 ? 23.338 75.007 5.116 1.00 6.56 84 PHE A N 1
ATOM 651 C CA . PHE A 1 85 ? 22.219 75.906 5.323 1.00 4.76 84 PHE A CA 1
ATOM 652 C C . PHE A 1 85 ? 22.148 76.936 4.199 1.00 7.56 84 PHE A C 1
ATOM 653 O O . PHE A 1 85 ? 23.096 77.136 3.424 1.00 7.16 84 PHE A O 1
ATOM 661 N N . LEU A 1 86 ? 20.983 77.546 4.067 1.00 6.49 85 LEU A N 1
ATOM 662 C CA . LEU A 1 86 ? 20.861 78.750 3.271 1.00 8.73 85 LEU A CA 1
ATOM 663 C C . LEU A 1 86 ? 20.693 79.900 4.260 1.00 10.52 85 LEU A C 1
ATOM 664 O O . LEU A 1 86 ? 19.961 79.801 5.259 1.00 10.83 85 LEU A O 1
ATOM 669 N N . ASP A 1 87 ? 21.404 80.978 3.982 1.00 9.70 86 ASP A N 1
ATOM 670 C CA . ASP A 1 87 ? 21.256 82.229 4.725 1.00 9.37 86 ASP A CA 1
ATOM 671 C C . ASP A 1 87 ? 19.998 82.890 4.174 1.00 8.70 86 ASP A C 1
ATOM 672 O O . ASP A 1 87 ? 19.929 83.280 3.006 1.00 9.90 86 ASP A O 1
ATOM 677 N N . ARG A 1 88 ? 18.987 83.023 5.010 1.00 10.40 87 ARG A N 1
ATOM 678 C CA . ARG A 1 88 ? 17.712 83.608 4.574 1.00 13.65 87 ARG A CA 1
ATOM 679 C C . ARG A 1 88 ? 17.831 85.026 4.034 1.00 14.28 87 ARG A C 1
ATOM 680 O O . ARG A 1 88 ? 17.030 85.413 3.185 1.00 19.33 87 ARG A O 1
ATOM 688 N N . GLU A 1 89 ? 18.820 85.786 4.505 1.00 17.30 88 GLU A N 1
ATOM 689 C CA . GLU A 1 89 ? 19.025 87.148 3.994 1.00 19.23 88 GLU A CA 1
ATOM 690 C C . GLU A 1 89 ? 19.578 87.179 2.575 1.00 19.56 88 GLU A C 1
ATOM 691 O O . GLU A 1 89 ? 19.294 88.100 1.824 1.00 22.07 88 GLU A O 1
ATOM 697 N N . ALA A 1 90 ? 20.337 86.155 2.208 1.00 16.52 89 ALA A N 1
ATOM 698 C CA . ALA A 1 90 ? 20.937 86.062 0.894 1.00 14.49 89 ALA A CA 1
ATOM 699 C C . ALA A 1 90 ? 20.057 85.371 -0.165 1.00 12.85 89 ALA A C 1
ATOM 700 O O . ALA A 1 90 ? 20.466 85.265 -1.320 1.00 13.88 89 ALA A O 1
ATOM 710 N N . TYR A 1 92 ? 17.130 84.634 -2.978 1.00 9.20 91 TYR A N 1
ATOM 711 C CA . TYR A 1 92 ? 16.333 85.421 -3.951 1.00 9.74 91 TYR A CA 1
ATOM 712 C C . TYR A 1 92 ? 15.117 84.678 -4.485 1.00 8.81 91 TYR A C 1
ATOM 713 O O . TYR A 1 92 ? 14.189 85.276 -5.063 1.00 11.02 91 TYR A O 1
ATOM 722 N N . ASN A 1 93 ? 15.134 83.357 -4.300 1.00 9.86 92 ASN A N 1
ATOM 723 C CA . ASN A 1 93 ? 14.087 82.504 -4.789 1.00 8.68 92 ASN A CA 1
ATOM 724 C C . ASN A 1 93 ? 14.210 81.182 -4.085 1.00 10.49 92 ASN A C 1
ATOM 725 O O . ASN A 1 93 ? 15.222 80.521 -4.216 1.00 9.44 92 ASN A O 1
ATOM 730 N N . GLU A 1 94 ? 13.188 80.790 -3.344 1.00 11.69 93 GLU A N 1
ATOM 731 C CA . GLU A 1 94 ? 13.372 79.597 -2.489 1.00 12.97 93 GLU A CA 1
ATOM 732 C C . GLU A 1 94 ? 13.637 78.327 -3.306 1.00 10.52 93 GLU A C 1
ATOM 733 O O . GLU A 1 94 ? 14.581 77.590 -3.003 1.00 9.29 93 GLU A O 1
ATOM 739 N N . VAL A 1 95 ? 12.863 78.083 -4.357 1.00 8.05 94 VAL A N 1
ATOM 740 C CA . VAL A 1 95 ? 13.130 76.893 -5.186 1.00 10.28 94 VAL A CA 1
ATOM 741 C C . VAL A 1 95 ? 14.575 76.904 -5.721 1.00 7.85 94 VAL A C 1
ATOM 742 O O . VAL A 1 95 ? 15.295 75.916 -5.544 1.00 8.45 94 VAL A O 1
ATOM 746 N N . LYS A 1 96 ? 14.968 77.995 -6.377 1.00 7.11 95 LYS A N 1
ATOM 747 C CA . LYS A 1 96 ? 16.305 78.098 -6.990 1.00 9.10 95 LYS A CA 1
ATOM 748 C C . LYS A 1 96 ? 17.462 78.023 -5.985 1.00 9.47 95 LYS A C 1
ATOM 749 O O . LYS A 1 96 ? 18.533 77.516 -6.297 1.00 7.70 95 LYS A O 1
ATOM 755 N N . ASP A 1 97 ? 17.243 78.539 -4.784 1.00 7.12 96 ASP A N 1
ATOM 756 C CA . ASP A 1 97 ? 18.274 78.506 -3.735 1.00 4.96 96 ASP A CA 1
ATOM 757 C C . ASP A 1 97 ? 18.343 77.101 -3.110 1.00 5.92 96 ASP A C 1
ATOM 758 O O . ASP A 1 97 ? 19.436 76.625 -2.756 1.00 5.38 96 ASP A O 1
ATOM 763 N N . HIS A 1 98 ? 17.193 76.418 -3.022 1.00 5.05 97 HIS A N 1
ATOM 764 C CA . HIS A 1 98 ? 17.227 74.993 -2.623 1.00 4.35 97 HIS A CA 1
ATOM 765 C C . HIS A 1 98 ? 18.018 74.201 -3.689 1.00 3.09 97 HIS A C 1
ATOM 766 O O . HIS A 1 98 ? 18.835 73.321 -3.342 1.00 6.73 97 HIS A O 1
ATOM 773 N N . GLN A 1 99 ? 17.789 74.503 -4.973 1.00 6.57 98 GLN A N 1
ATOM 774 C CA . GLN A 1 99 ? 18.513 73.828 -6.049 1.00 6.93 98 GLN A CA 1
ATOM 775 C C . GLN A 1 99 ? 20.011 74.101 -5.911 1.00 4.94 98 GLN A C 1
ATOM 776 O O . GLN A 1 99 ? 20.851 73.193 -6.029 1.00 7.06 98 GLN A O 1
ATOM 782 N N . ALA A 1 100 ? 20.358 75.335 -5.579 1.00 4.69 99 ALA A N 1
ATOM 783 C CA . ALA A 1 100 ? 21.771 75.689 -5.394 1.00 7.51 99 ALA A CA 1
ATOM 784 C C . ALA A 1 100 ? 22.381 74.915 -4.223 1.00 6.78 99 ALA A C 1
ATOM 785 O O . ALA A 1 100 ? 23.531 74.486 -4.314 1.00 5.95 99 ALA A O 1
ATOM 787 N N . ALA A 1 101 ? 21.602 74.726 -3.143 1.00 6.98 100 ALA A N 1
ATOM 788 C CA . ALA A 1 101 ? 22.062 73.967 -1.976 1.00 5.30 100 ALA A CA 1
ATOM 789 C C . ALA A 1 101 ? 22.312 72.530 -2.416 1.00 6.48 100 ALA A C 1
ATOM 790 O O . ALA A 1 101 ? 23.306 71.930 -2.024 1.00 6.16 100 ALA A O 1
ATOM 792 N N . GLY A 1 102 ? 21.425 72.005 -3.270 1.00 4.14 101 GLY A N 1
ATOM 793 C CA . GLY A 1 102 ? 21.581 70.657 -3.843 1.00 6.60 101 GLY A CA 1
ATOM 794 C C . GLY A 1 102 ? 22.866 70.541 -4.665 1.00 5.35 101 GLY A C 1
ATOM 795 O O . GLY A 1 102 ? 23.618 69.530 -4.570 1.00 6.33 101 GLY A O 1
ATOM 796 N N . ALA A 1 103 ? 23.154 71.588 -5.438 1.00 8.18 102 ALA A N 1
ATOM 797 C CA . ALA A 1 103 ? 24.371 71.596 -6.279 1.00 9.15 102 ALA A CA 1
ATOM 798 C C . ALA A 1 103 ? 25.617 71.652 -5.395 1.00 7.73 102 ALA A C 1
ATOM 799 O O . ALA A 1 103 ? 26.633 70.989 -5.685 1.00 7.60 102 ALA A O 1
ATOM 801 N N . ALA A 1 104 ? 25.552 72.420 -4.303 1.00 8.95 103 ALA A N 1
ATOM 802 C CA . ALA A 1 104 ? 26.649 72.489 -3.334 1.00 5.91 103 ALA A CA 1
ATOM 803 C C . ALA A 1 104 ? 26.861 71.136 -2.650 1.00 7.29 103 ALA A C 1
ATOM 804 O O . ALA A 1 104 ? 27.982 70.657 -2.551 1.00 7.12 103 ALA A O 1
ATOM 806 N N . VAL A 1 105 ? 25.776 70.512 -2.187 1.00 5.89 104 VAL A N 1
ATOM 807 C CA . VAL A 1 105 ? 25.868 69.183 -1.554 1.00 6.13 104 VAL A CA 1
ATOM 808 C C . VAL A 1 105 ? 26.482 68.182 -2.569 1.00 6.11 104 VAL A C 1
ATOM 809 O O . VAL A 1 105 ? 27.389 67.453 -2.243 1.00 7.10 104 VAL A O 1
ATOM 813 N N . GLN A 1 106 ? 25.994 68.164 -3.813 1.00 6.70 105 GLN A N 1
ATOM 814 C CA . GLN A 1 106 ? 26.491 67.252 -4.809 1.00 6.36 105 GLN A CA 1
ATOM 815 C C . GLN A 1 106 ? 27.988 67.422 -5.059 1.00 6.72 105 GLN A C 1
ATOM 816 O O . GLN A 1 106 ? 28.697 66.436 -5.119 1.00 7.38 105 GLN A O 1
ATOM 822 N N . ASN A 1 107 ? 28.464 68.669 -5.168 1.00 7.65 106 ASN A N 1
ATOM 823 C CA . ASN A 1 107 ? 29.890 68.926 -5.311 1.00 7.88 106 ASN A CA 1
ATOM 824 C C . ASN A 1 107 ? 30.681 68.343 -4.147 1.00 8.64 106 ASN A C 1
ATOM 825 O O . ASN A 1 107 ? 31.736 67.768 -4.348 1.00 7.96 106 ASN A O 1
ATOM 843 N N . LEU A 1 109 ? 29.790 65.807 -2.170 1.00 9.95 108 LEU A N 1
ATOM 844 C CA . LEU A 1 109 ? 29.739 64.340 -2.246 1.00 9.39 108 LEU A CA 1
ATOM 845 C C . LEU A 1 109 ? 30.749 63.828 -3.299 1.00 9.43 108 LEU A C 1
ATOM 846 O O . LEU A 1 109 ? 31.423 62.815 -3.084 1.00 8.96 108 LEU A O 1
ATOM 851 N N . LEU A 1 110 ? 30.835 64.525 -4.444 1.00 8.73 109 LEU A N 1
ATOM 852 C CA . LEU A 1 110 ? 31.798 64.183 -5.490 1.00 8.19 109 LEU A CA 1
ATOM 853 C C . LEU A 1 110 ? 33.238 64.421 -4.977 1.00 9.06 109 LEU A C 1
ATOM 854 O O . LEU A 1 110 ? 34.145 63.614 -5.199 1.00 10.11 109 LEU A O 1
ATOM 859 N N . ALA A 1 111 ? 33.428 65.526 -4.269 1.00 8.74 110 ALA A N 1
ATOM 860 C CA . ALA A 1 111 ? 34.725 65.845 -3.692 1.00 9.32 110 ALA A CA 1
ATOM 861 C C . ALA A 1 111 ? 35.141 64.787 -2.676 1.00 8.69 110 ALA A C 1
ATOM 862 O O . ALA A 1 111 ? 36.300 64.332 -2.695 1.00 10.25 110 ALA A O 1
ATOM 864 N N . ALA A 1 112 ? 34.208 64.377 -1.817 1.00 9.06 111 ALA A N 1
ATOM 865 C CA . ALA A 1 112 ? 34.504 63.321 -0.837 1.00 9.75 111 ALA A CA 1
ATOM 866 C C . ALA A 1 112 ? 34.908 62.045 -1.566 1.00 11.13 111 ALA A C 1
ATOM 867 O O . ALA A 1 112 ? 35.909 61.421 -1.226 1.00 11.23 111 ALA A O 1
ATOM 869 N N . HIS A 1 113 ? 34.126 61.642 -2.568 1.00 10.20 112 HIS A N 1
ATOM 870 C CA . HIS A 1 113 ? 34.452 60.453 -3.369 1.00 12.66 112 HIS A CA 1
ATOM 871 C C . HIS A 1 113 ? 35.842 60.538 -3.999 1.00 13.38 112 HIS A C 1
ATOM 872 O O . HIS A 1 113 ? 36.629 59.559 -3.950 1.00 14.45 112 HIS A O 1
ATOM 879 N N . ALA A 1 114 ? 36.133 61.692 -4.602 1.00 11.47 113 ALA A N 1
ATOM 880 C CA . ALA A 1 114 ? 37.431 61.976 -5.253 1.00 12.81 113 ALA A CA 1
ATOM 881 C C . ALA A 1 114 ? 38.593 61.841 -4.265 1.00 14.99 113 ALA A C 1
ATOM 882 O O . ALA A 1 114 ? 39.713 61.489 -4.639 1.00 16.15 113 ALA A O 1
ATOM 884 N N . LEU A 1 115 ? 38.317 62.120 -2.994 1.00 11.65 114 LEU A N 1
ATOM 885 C CA . LEU A 1 115 ? 39.327 62.019 -1.939 1.00 12.83 114 LEU A CA 1
ATOM 886 C C . LEU A 1 115 ? 39.362 60.642 -1.272 1.00 14.63 114 LEU A C 1
ATOM 887 O O . LEU A 1 115 ? 39.985 60.493 -0.217 1.00 15.93 114 LEU A O 1
ATOM 892 N N . GLN A 1 116 ? 38.717 59.657 -1.908 1.00 14.04 115 GLN A N 1
ATOM 893 C CA . GLN A 1 116 ? 38.588 58.283 -1.423 1.00 17.36 115 GLN A CA 1
ATOM 894 C C . GLN A 1 116 ? 37.899 58.216 -0.063 1.00 16.89 115 GLN A C 1
ATOM 895 O O . GLN A 1 116 ? 38.174 57.330 0.754 1.00 14.79 115 GLN A O 1
ATOM 901 N N . LEU A 1 117 ? 37.009 59.172 0.183 1.00 12.50 116 LEU A N 1
ATOM 902 C CA . LEU A 1 117 ? 36.201 59.143 1.386 1.00 12.98 116 LEU A CA 1
ATOM 903 C C . LEU A 1 117 ? 34.822 58.643 1.020 1.00 12.58 116 LEU A C 1
ATOM 904 O O . LEU A 1 117 ? 34.421 58.673 -0.154 1.00 14.88 116 LEU A O 1
ATOM 909 N N . GLY A 1 118 ? 34.111 58.141 2.021 1.00 10.81 117 GLY A N 1
ATOM 910 C CA . GLY A 1 118 ? 32.727 57.693 1.895 1.00 12.75 117 GLY A CA 1
ATOM 911 C C . GLY A 1 118 ? 31.856 58.766 2.538 1.00 13.80 117 GLY A C 1
ATOM 912 O O . GLY A 1 118 ? 32.214 59.329 3.567 1.00 13.47 117 GLY A O 1
ATOM 913 N N . ALA A 1 119 ? 30.741 59.079 1.905 1.00 10.23 118 ALA A N 1
ATOM 914 C CA . ALA A 1 119 ? 29.800 60.083 2.425 1.00 10.64 118 ALA A CA 1
ATOM 915 C C . ALA A 1 119 ? 28.364 59.768 2.091 1.00 10.92 118 ALA A C 1
ATOM 916 O O . ALA A 1 119 ? 28.078 59.035 1.143 1.00 9.09 118 ALA A O 1
ATOM 918 N N . VAL A 1 120 ? 27.464 60.347 2.881 1.00 9.49 119 VAL A N 1
ATOM 919 C CA . VAL A 1 120 ? 26.039 60.239 2.637 1.00 10.10 119 VAL A CA 1
ATOM 920 C C . VAL A 1 120 ? 25.304 61.565 2.952 1.00 8.54 119 VAL A C 1
ATOM 921 O O . VAL A 1 120 ? 25.568 62.241 3.975 1.00 7.19 119 VAL A O 1
ATOM 925 N N . TRP A 1 121 ? 24.423 61.930 2.020 1.00 7.78 120 TRP A N 1
ATOM 926 C CA . TRP A 1 121 ? 23.556 63.098 2.111 1.00 8.38 120 TRP A CA 1
ATOM 927 C C . TRP A 1 121 ? 22.456 62.718 3.077 1.00 9.34 120 TRP A C 1
ATOM 928 O O . TRP A 1 121 ? 21.748 61.761 2.837 1.00 9.15 120 TRP A O 1
ATOM 939 N N . LEU A 1 122 ? 22.314 63.447 4.176 1.00 6.73 121 LEU A N 1
ATOM 940 C CA . LEU A 1 122 ? 21.254 63.175 5.133 1.00 9.32 121 LEU A CA 1
ATOM 941 C C . LEU A 1 122 ? 20.241 64.313 5.075 1.00 8.19 121 LEU A C 1
ATOM 942 O O . LEU A 1 122 ? 20.598 65.461 5.315 1.00 8.51 121 LEU A O 1
ATOM 947 N N . GLY A 1 123 ? 19.000 63.988 4.699 1.00 9.04 122 GLY A N 1
ATOM 948 C CA . GLY A 1 123 ? 17.905 64.963 4.591 1.00 9.16 122 GLY A CA 1
ATOM 949 C C . GLY A 1 123 ? 16.745 64.740 5.550 1.00 8.85 122 GLY A C 1
ATOM 950 O O . GLY A 1 123 ? 16.010 65.650 5.863 1.00 10.81 122 GLY A O 1
ATOM 951 N N . GLU A 1 124 ? 16.559 63.524 6.034 1.00 9.53 123 GLU A N 1
ATOM 952 C CA . GLU A 1 124 ? 15.512 63.311 7.027 1.00 10.14 123 GLU A CA 1
ATOM 953 C C . GLU A 1 124 ? 15.738 64.203 8.241 1.00 7.75 123 GLU A C 1
ATOM 954 O O . GLU A 1 124 ? 14.782 64.662 8.876 1.00 11.42 123 GLU A O 1
ATOM 960 N N . ILE A 1 125 ? 16.996 64.511 8.527 1.00 8.40 124 ILE A N 1
ATOM 961 C CA . ILE A 1 125 ? 17.356 65.282 9.694 1.00 9.69 124 ILE A CA 1
ATOM 962 C C . ILE A 1 125 ? 16.809 66.707 9.639 1.00 6.82 124 ILE A C 1
ATOM 963 O O . ILE A 1 125 ? 16.527 67.310 10.687 1.00 7.87 124 ILE A O 1
ATOM 968 N N . ILE A 1 126 ? 16.633 67.244 8.432 1.00 7.27 125 ILE A N 1
ATOM 969 C CA . ILE A 1 126 ? 16.154 68.624 8.310 1.00 7.40 125 ILE A CA 1
ATOM 970 C C . ILE A 1 126 ? 14.704 68.771 8.735 1.00 10.82 125 ILE A C 1
ATOM 971 O O . ILE A 1 126 ? 14.274 69.886 9.060 1.00 9.97 125 ILE A O 1
ATOM 976 N N . ASN A 1 127 ? 13.968 67.653 8.774 1.00 10.85 126 ASN A N 1
ATOM 977 C CA . ASN A 1 127 ? 12.569 67.673 9.234 1.00 12.12 126 ASN A CA 1
ATOM 978 C C . ASN A 1 127 ? 12.467 68.173 10.684 1.00 9.14 126 ASN A C 1
ATOM 979 O O . ASN A 1 127 ? 11.411 68.653 11.098 1.00 11.36 126 ASN A O 1
ATOM 984 N N . GLN A 1 128 ? 13.540 67.996 11.452 1.00 9.58 127 GLN A N 1
ATOM 985 C CA . GLN A 1 128 ? 13.610 68.448 12.844 1.00 11.28 127 GLN A CA 1
ATOM 986 C C . GLN A 1 128 ? 14.293 69.804 13.039 1.00 10.78 127 GLN A C 1
ATOM 987 O O . GLN A 1 128 ? 14.678 70.159 14.152 1.00 11.50 127 GLN A O 1
ATOM 993 N N . ALA A 1 129 ? 14.410 70.590 11.977 1.00 10.88 128 ALA A N 1
ATOM 994 C CA . ALA A 1 129 ? 15.093 71.883 12.062 1.00 9.99 128 ALA A CA 1
ATOM 995 C C . ALA A 1 129 ? 14.626 72.809 13.184 1.00 9.48 128 ALA A C 1
ATOM 996 O O . ALA A 1 129 ? 15.436 73.451 13.823 1.00 9.74 128 ALA A O 1
ATOM 998 N N . ALA A 1 130 ? 13.320 72.914 13.392 1.00 9.59 129 ALA A N 1
ATOM 999 C CA . ALA A 1 130 ? 12.755 73.873 14.375 1.00 11.76 129 ALA A CA 1
ATOM 1000 C C . ALA A 1 130 ? 13.278 73.693 15.806 1.00 12.98 129 ALA A C 1
ATOM 1001 O O . ALA A 1 130 ? 13.448 74.657 16.536 1.00 15.98 129 ALA A O 1
ATOM 1003 N N . THR A 1 131 ? 13.520 72.448 16.170 1.00 13.44 130 THR A N 1
ATOM 1004 C CA . THR A 1 131 ? 14.026 72.081 17.489 1.00 16.07 130 THR A CA 1
ATOM 1005 C C . THR A 1 131 ? 15.534 71.902 17.446 1.00 16.03 130 THR A C 1
ATOM 1006 O O . THR A 1 131 ? 16.244 72.345 18.350 1.00 16.82 130 THR A O 1
ATOM 1010 N N . LEU A 1 132 ? 16.047 71.291 16.384 1.00 12.85 131 LEU A N 1
ATOM 1011 C CA . LEU A 1 132 ? 17.488 71.088 16.287 1.00 10.66 131 LEU A CA 1
ATOM 1012 C C . LEU A 1 132 ? 18.330 72.376 16.214 1.00 11.48 131 LEU A C 1
ATOM 1013 O O . LEU A 1 132 ? 19.336 72.481 16.901 1.00 11.26 131 LEU A O 1
ATOM 1018 N N . LEU A 1 133 ? 17.937 73.353 15.402 1.00 9.47 132 LEU A N 1
ATOM 1019 C CA . LEU A 1 133 ? 18.755 74.557 15.250 1.00 9.90 132 LEU A CA 1
ATOM 1020 C C . LEU A 1 133 ? 18.957 75.313 16.563 1.00 8.25 132 LEU A C 1
ATOM 1021 O O . LEU A 1 133 ? 20.101 75.613 16.926 1.00 9.13 132 LEU A O 1
ATOM 1026 N N . PRO A 1 134 ? 17.863 75.628 17.271 1.00 11.27 133 PRO A N 1
ATOM 1027 C CA . PRO A 1 134 ? 18.048 76.286 18.579 1.00 14.81 133 PRO A CA 1
ATOM 1028 C C . PRO A 1 134 ? 18.958 75.465 19.533 1.00 15.02 133 PRO A C 1
ATOM 1029 O O . PRO A 1 134 ? 19.751 76.070 20.283 1.00 14.80 133 PRO A O 1
ATOM 1033 N N . ALA A 1 135 ? 18.899 74.124 19.459 1.00 13.42 134 ALA A N 1
ATOM 1034 C CA . ALA A 1 135 ? 19.741 73.255 20.298 1.00 15.27 134 ALA A CA 1
ATOM 1035 C C . ALA A 1 135 ? 21.231 73.405 19.961 1.00 14.50 134 ALA A C 1
ATOM 1036 O O . ALA A 1 135 ? 22.099 73.112 20.795 1.00 16.41 134 ALA A O 1
ATOM 1038 N N . LEU A 1 136 ? 21.524 73.847 18.729 1.00 13.04 135 LEU A N 1
ATOM 1039 C CA . LEU A 1 136 ? 22.883 74.061 18.244 1.00 12.63 135 LEU A CA 1
ATOM 1040 C C . LEU A 1 136 ? 23.260 75.542 18.305 1.00 12.20 135 LEU A C 1
ATOM 1041 O O . LEU A 1 136 ? 24.257 75.967 17.717 1.00 12.50 135 LEU A O 1
ATOM 1046 N N . ALA A 1 137 ? 22.441 76.329 19.008 1.00 15.43 136 ALA A N 1
ATOM 1047 C CA . ALA A 1 137 ? 22.617 77.758 19.167 1.00 16.41 136 ALA A CA 1
ATOM 1048 C C . ALA A 1 137 ? 22.513 78.511 17.846 1.00 14.42 136 ALA A C 1
ATOM 1049 O O . ALA A 1 137 ? 23.186 79.510 17.644 1.00 12.81 136 ALA A O 1
ATOM 1051 N N . LEU A 1 138 ? 21.690 77.988 16.940 1.00 13.59 137 LEU A N 1
ATOM 1052 C CA . LEU A 1 138 ? 21.456 78.619 15.626 1.00 12.79 137 LEU A CA 1
ATOM 1053 C C . LEU A 1 138 ? 20.019 79.164 15.548 1.00 12.93 137 LEU A C 1
ATOM 1054 O O . LEU A 1 138 ? 19.104 78.652 16.182 1.00 13.49 137 LEU A O 1
ATOM 1059 N N . ASP A 1 139 ? 19.842 80.195 14.742 1.00 11.94 138 ASP A N 1
ATOM 1060 C CA . ASP A 1 139 ? 18.582 80.902 14.632 1.00 16.19 138 ASP A CA 1
ATOM 1061 C C . ASP A 1 139 ? 17.835 80.469 13.362 1.00 14.84 138 ASP A C 1
ATOM 1062 O O . ASP A 1 139 ? 18.298 80.759 12.261 1.00 13.85 138 ASP A O 1
ATOM 1067 N N . PRO A 1 140 ? 16.705 79.761 13.519 1.00 16.55 139 PRO A N 1
ATOM 1068 C CA . PRO A 1 140 ? 15.945 79.374 12.335 1.00 18.29 139 PRO A CA 1
ATOM 1069 C C . PRO A 1 140 ? 15.374 80.565 11.560 1.00 17.06 139 PRO A C 1
ATOM 1070 O O . PRO A 1 140 ? 14.953 80.394 10.417 1.00 15.91 139 PRO A O 1
ATOM 1074 N N . ALA A 1 141 ? 15.344 81.755 12.163 1.00 16.35 140 ALA A N 1
ATOM 1075 C CA . ALA A 1 141 ? 14.876 82.947 11.463 1.00 17.73 140 ALA A CA 1
ATOM 1076 C C . ALA A 1 141 ? 15.977 83.464 10.536 1.00 16.89 140 ALA A C 1
ATOM 1077 O O . ALA A 1 141 ? 15.721 84.252 9.616 1.00 16.97 140 ALA A O 1
ATOM 1079 N N . ARG A 1 142 ? 17.208 83.010 10.752 1.00 14.25 141 ARG A N 1
ATOM 1080 C CA . ARG A 1 142 ? 18.327 83.437 9.924 1.00 14.18 141 ARG A CA 1
ATOM 1081 C C . ARG A 1 142 ? 18.753 82.383 8.919 1.00 13.62 141 ARG A C 1
ATOM 1082 O O . ARG A 1 142 ? 19.256 82.725 7.851 1.00 12.20 141 ARG A O 1
ATOM 1090 N N . LEU A 1 143 ? 18.556 81.115 9.282 1.00 10.70 142 LEU A N 1
ATOM 1091 C CA . LEU A 1 143 ? 19.057 80.011 8.473 1.00 10.36 142 LEU A CA 1
ATOM 1092 C C . LEU A 1 143 ? 18.004 78.968 8.145 1.00 10.72 142 LEU A C 1
ATOM 1093 O O . LEU A 1 143 ? 17.162 78.658 8.994 1.00 11.44 142 LEU A O 1
ATOM 1098 N N . SER A 1 144 ? 18.030 78.469 6.902 1.00 8.48 143 SER A N 1
ATOM 1099 C CA . SER A 1 144 ? 17.217 77.349 6.452 1.00 8.41 143 SER A CA 1
ATOM 1100 C C . SER A 1 144 ? 18.165 76.145 6.418 1.00 10.02 143 SER A C 1
ATOM 1101 O O . SER A 1 144 ? 19.192 76.205 5.756 1.00 10.14 143 SER A O 1
ATOM 1104 N N . PHE A 1 145 ? 17.828 75.093 7.161 1.00 8.84 144 PHE A N 1
ATOM 1105 C CA . PHE A 1 145 ? 18.639 73.912 7.273 1.00 9.80 144 PHE A CA 1
ATOM 1106 C C . PHE A 1 145 ? 18.352 73.052 6.057 1.00 8.28 144 PHE A C 1
ATOM 1107 O O . PHE A 1 145 ? 17.228 72.580 5.894 1.00 10.99 144 PHE A O 1
ATOM 1115 N N . GLU A 1 146 ? 19.372 72.859 5.212 1.00 5.96 145 GLU A N 1
ATOM 1116 C CA . GLU A 1 146 ? 19.204 72.134 3.943 1.00 7.44 145 GLU A CA 1
ATOM 1117 C C . GLU A 1 146 ? 19.585 70.651 3.936 1.00 7.50 145 GLU A C 1
ATOM 1118 O O . GLU A 1 146 ? 18.899 69.842 3.304 1.00 9.04 145 GLU A O 1
ATOM 1124 N N . ALA A 1 147 ? 20.680 70.298 4.605 1.00 6.45 146 ALA A N 1
ATOM 1125 C CA . ALA A 1 147 ? 21.192 68.923 4.588 1.00 6.89 146 ALA A CA 1
ATOM 1126 C C . ALA A 1 147 ? 22.321 68.753 5.564 1.00 8.77 146 ALA A C 1
ATOM 1127 O O . ALA A 1 147 ? 22.917 69.740 5.976 1.00 7.85 146 ALA A O 1
ATOM 1129 N N . ALA A 1 148 ? 22.622 67.502 5.921 1.00 7.84 147 ALA A N 1
ATOM 1130 C CA . ALA A 1 148 ? 23.832 67.175 6.676 1.00 9.43 147 ALA A CA 1
ATOM 1131 C C . ALA A 1 148 ? 24.568 66.146 5.828 1.00 10.10 147 ALA A C 1
ATOM 1132 O O . ALA A 1 148 ? 23.945 65.261 5.305 1.00 13.32 147 ALA A O 1
ATOM 1134 N N . ILE A 1 149 ? 25.879 66.265 5.688 1.00 9.53 148 ILE A N 1
ATOM 1135 C CA . ILE A 1 149 ? 26.667 65.276 4.975 1.00 9.11 148 ILE A CA 1
ATOM 1136 C C . ILE A 1 149 ? 27.514 64.607 6.033 1.00 9.53 148 ILE A C 1
ATOM 1137 O O . ILE A 1 149 ? 28.295 65.290 6.723 1.00 8.93 148 ILE A O 1
ATOM 1142 N N . ALA A 1 150 ? 27.318 63.299 6.184 1.00 9.55 149 ALA A N 1
ATOM 1143 C CA . ALA A 1 150 ? 28.102 62.482 7.105 1.00 8.27 149 ALA A CA 1
ATOM 1144 C C . ALA A 1 150 ? 29.208 61.868 6.280 1.00 7.39 149 ALA A C 1
ATOM 1145 O O . ALA A 1 150 ? 28.937 61.410 5.168 1.00 8.08 149 ALA A O 1
ATOM 1147 N N . ALA A 1 151 ? 30.428 61.838 6.807 1.00 9.12 150 ALA A N 1
ATOM 1148 C CA . ALA A 1 151 ? 31.573 61.342 6.058 1.00 9.26 150 ALA A CA 1
ATOM 1149 C C . ALA A 1 151 ? 32.631 60.626 6.901 1.00 9.02 150 ALA A C 1
ATOM 1150 O O . ALA A 1 151 ? 32.729 60.811 8.105 1.00 9.77 150 ALA A O 1
ATOM 1152 N N . GLY A 1 152 ? 33.450 59.843 6.216 1.00 11.51 151 GLY A N 1
ATOM 1153 C CA . GLY A 1 152 ? 34.570 59.125 6.838 1.00 11.11 151 GLY A CA 1
ATOM 1154 C C . GLY A 1 152 ? 35.259 58.254 5.805 1.00 11.46 151 GLY A C 1
ATOM 1155 O O . GLY A 1 152 ? 34.868 58.233 4.630 1.00 12.49 151 GLY A O 1
ATOM 1156 N N . HIS A 1 153 ? 36.332 57.602 6.208 1.00 12.43 152 HIS A N 1
ATOM 1157 C CA . HIS A 1 153 ? 36.973 56.650 5.319 1.00 10.36 152 HIS A CA 1
ATOM 1158 C C . HIS A 1 153 ? 35.997 55.471 5.255 1.00 11.74 152 HIS A C 1
ATOM 1159 O O . HIS A 1 153 ? 35.421 55.048 6.266 1.00 13.32 152 HIS A O 1
ATOM 1166 N N . PRO A 1 154 ? 35.763 54.948 4.048 1.00 11.98 153 PRO A N 1
ATOM 1167 C CA . PRO A 1 154 ? 34.700 53.973 3.855 1.00 12.65 153 PRO A CA 1
ATOM 1168 C C . PRO A 1 154 ? 34.956 52.582 4.462 1.00 13.10 153 PRO A C 1
ATOM 1169 O O . PRO A 1 154 ? 36.079 52.084 4.341 1.00 16.40 153 PRO A O 1
ATOM 1173 N N . ALA A 1 155 ? 33.933 52.020 5.109 1.00 15.30 154 ALA A N 1
ATOM 1174 C CA . ALA A 1 155 ? 33.957 50.642 5.649 1.00 17.79 154 ALA A CA 1
ATOM 1175 C C . ALA A 1 155 ? 32.927 49.771 4.931 1.00 22.31 154 ALA A C 1
ATOM 1176 O O . ALA A 1 155 ? 32.448 48.764 5.477 1.00 26.82 154 ALA A O 1
ATOM 1178 N N . GLN A 1 156 ? 32.555 50.168 3.724 1.00 24.12 155 GLN A N 1
ATOM 1179 C CA . GLN A 1 156 ? 31.624 49.402 2.905 1.00 24.81 155 GLN A CA 1
ATOM 1180 C C . GLN A 1 156 ? 31.618 50.081 1.549 1.00 24.19 155 GLN A C 1
ATOM 1181 O O . GLN A 1 156 ? 32.025 51.235 1.415 1.00 19.27 155 GLN A O 1
ATOM 1187 N N . ASN A 1 157 ? 31.175 49.335 0.550 1.00 26.89 156 ASN A N 1
ATOM 1188 C CA . ASN A 1 157 ? 30.936 49.856 -0.779 1.00 27.52 156 ASN A CA 1
ATOM 1189 C C . ASN A 1 157 ? 29.443 50.033 -0.707 1.00 26.43 156 ASN A C 1
ATOM 1190 O O . ASN A 1 157 ? 28.754 49.295 0.018 1.00 30.07 156 ASN A O 1
ATOM 1195 N N . GLY A 1 158 ? 28.923 51.013 -1.409 1.00 21.64 157 GLY A N 1
ATOM 1196 C CA . GLY A 1 158 ? 27.494 51.195 -1.427 1.00 22.33 157 GLY A CA 1
ATOM 1197 C C . GLY A 1 158 ? 26.955 50.459 -2.628 1.00 20.80 157 GLY A C 1
ATOM 1198 O O . GLY A 1 158 ? 27.702 49.806 -3.359 1.00 23.94 157 GLY A O 1
ATOM 1199 N N . SER A 1 159 ? 25.653 50.558 -2.816 1.00 19.49 158 SER A N 1
ATOM 1200 C CA . SER A 1 159 ? 25.011 49.999 -3.998 1.00 21.23 158 SER A CA 1
ATOM 1201 C C . SER A 1 159 ? 23.703 50.750 -4.195 1.00 18.40 158 SER A C 1
ATOM 1202 O O . SER A 1 159 ? 23.063 51.169 -3.224 1.00 20.02 158 SER A O 1
ATOM 1205 N N . SER A 1 160 ? 23.312 50.934 -5.452 1.00 17.17 159 SER A N 1
ATOM 1206 C CA . SER A 1 160 ? 22.054 51.600 -5.780 1.00 16.11 159 SER A CA 1
ATOM 1207 C C . SER A 1 160 ? 21.672 51.233 -7.209 1.00 17.91 159 SER A C 1
ATOM 1208 O O . SER A 1 160 ? 22.396 50.482 -7.886 1.00 19.52 159 SER A O 1
ATOM 1211 N N . SER A 1 161 ? 20.557 51.790 -7.656 1.00 17.27 160 SER A N 1
ATOM 1212 C CA . SER A 1 161 ? 20.051 51.541 -8.999 1.00 17.03 160 SER A CA 1
ATOM 1213 C C . SER A 1 161 ? 19.465 52.825 -9.539 1.00 15.28 160 SER A C 1
ATOM 1214 O O . SER A 1 161 ? 19.149 53.744 -8.795 1.00 11.74 160 SER A O 1
ATOM 1217 N N . ARG A 1 162 ? 19.413 52.930 -10.853 1.00 13.54 161 ARG A N 1
ATOM 1218 C CA . ARG A 1 162 ? 18.696 54.044 -11.478 1.00 11.25 161 ARG A CA 1
ATOM 1219 C C . ARG A 1 162 ? 17.834 53.490 -12.592 1.00 13.44 161 ARG A C 1
ATOM 1220 O O . ARG A 1 162 ? 18.164 52.447 -13.194 1.00 12.57 161 ARG A O 1
ATOM 1228 N N . ARG A 1 163 ? 16.736 54.180 -12.850 1.00 11.49 162 ARG A N 1
ATOM 1229 C CA . ARG A 1 163 ? 15.864 53.870 -13.986 1.00 14.02 162 ARG A CA 1
ATOM 1230 C C . ARG A 1 163 ? 16.643 54.145 -15.275 1.00 13.91 162 ARG A C 1
ATOM 1231 O O . ARG A 1 163 ? 17.598 54.917 -15.270 1.00 12.57 162 ARG A O 1
ATOM 1239 N N . PRO A 1 164 ? 16.277 53.459 -16.373 1.00 14.18 163 PRO A N 1
ATOM 1240 C CA . PRO A 1 164 ? 16.941 53.700 -17.627 1.00 14.14 163 PRO A CA 1
ATOM 1241 C C . PRO A 1 164 ? 16.640 55.085 -18.117 1.00 11.45 163 PRO A C 1
ATOM 1242 O O . PRO A 1 164 ? 15.540 55.577 -17.912 1.00 12.34 163 PRO A O 1
ATOM 1246 N N . LEU A 1 165 ? 17.616 55.715 -18.750 1.00 13.64 164 LEU A N 1
ATOM 1247 C CA . LEU A 1 165 ? 17.441 57.064 -19.318 1.00 12.19 164 LEU A CA 1
ATOM 1248 C C . LEU A 1 165 ? 16.182 57.178 -20.135 1.00 14.89 164 LEU A C 1
ATOM 1249 O O . LEU A 1 165 ? 15.468 58.208 -20.095 1.00 12.82 164 LEU A O 1
ATOM 1254 N N . ALA A 1 166 ? 15.888 56.116 -20.888 1.00 14.13 165 ALA A N 1
ATOM 1255 C CA . ALA A 1 166 ? 14.691 56.068 -21.740 1.00 16.88 165 ALA A CA 1
ATOM 1256 C C . ALA A 1 166 ? 13.380 56.321 -20.982 1.00 14.94 165 ALA A C 1
ATOM 1257 O O . ALA A 1 166 ? 12.466 56.964 -21.513 1.00 16.56 165 ALA A O 1
ATOM 1259 N N . GLU A 1 167 ? 13.306 55.837 -19.743 1.00 14.08 166 GLU A N 1
ATOM 1260 C CA . GLU A 1 167 ? 12.132 56.045 -18.918 1.00 15.58 166 GLU A CA 1
ATOM 1261 C C . GLU A 1 167 ? 12.081 57.446 -18.305 1.00 14.47 166 GLU A C 1
ATOM 1262 O O . GLU A 1 167 ? 11.032 57.870 -17.800 1.00 16.84 166 GLU A O 1
ATOM 1268 N N . LEU A 1 168 ? 13.214 58.142 -18.329 1.00 11.56 167 LEU A N 1
ATOM 1269 C CA . LEU A 1 168 ? 13.329 59.468 -17.695 1.00 9.01 167 LEU A CA 1
ATOM 1270 C C . LEU A 1 168 ? 13.263 60.636 -18.699 1.00 10.80 167 LEU A C 1
ATOM 1271 O O . LEU A 1 168 ? 13.139 61.792 -18.314 1.00 11.86 167 LEU A O 1
ATOM 1276 N N . LEU A 1 169 ? 13.337 60.324 -19.987 1.00 10.05 168 LEU A N 1
ATOM 1277 C CA . LEU A 1 169 ? 13.204 61.322 -21.035 1.00 13.02 168 LEU A CA 1
ATOM 1278 C C . LEU A 1 169 ? 11.737 61.561 -21.361 1.00 11.38 168 LEU A C 1
ATOM 1279 O O . LEU A 1 169 ? 10.943 60.588 -21.409 1.00 14.08 168 LEU A O 1
ATOM 1284 N N . LEU A 1 170 ? 11.360 62.822 -21.628 1.00 10.54 169 LEU A N 1
ATOM 1285 C CA . LEU A 1 170 ? 9.978 63.107 -22.039 1.00 10.72 169 LEU A CA 1
ATOM 1286 C C . LEU A 1 170 ? 9.765 62.825 -23.533 1.00 13.37 169 LEU A C 1
ATOM 1287 O O . LEU A 1 170 ? 8.621 62.722 -24.005 1.00 13.37 169 LEU A O 1
ATOM 1292 N N . GLU A 1 171 ? 10.878 62.728 -24.237 1.00 14.28 170 GLU A N 1
ATOM 1293 C CA A GLU A 1 171 ? 10.940 62.517 -25.689 0.50 15.86 170 GLU A CA 1
ATOM 1294 C CA B GLU A 1 171 ? 10.908 62.497 -25.662 0.50 15.63 170 GLU A CA 1
ATOM 1295 C C . GLU A 1 171 ? 12.248 61.866 -26.018 1.00 15.19 170 GLU A C 1
ATOM 1296 O O . GLU A 1 171 ? 13.247 62.149 -25.379 1.00 11.87 170 GLU A O 1
ATOM 1307 N N . GLU A 1 172 ? 12.249 61.021 -27.045 1.00 16.01 171 GLU A N 1
ATOM 1308 C CA . GLU A 1 172 ? 13.451 60.375 -27.509 1.00 17.67 171 GLU A CA 1
ATOM 1309 C C . GLU A 1 172 ? 14.190 61.352 -28.438 1.00 19.50 171 GLU A C 1
ATOM 1310 O O . GLU A 1 172 ? 13.664 61.703 -29.499 1.00 19.90 171 GLU A O 1
ATOM 1316 N N . PRO A 1 173 ? 15.404 61.790 -28.051 1.00 17.07 172 PRO A N 1
ATOM 1317 C CA . PRO A 1 173 ? 16.155 62.728 -28.871 1.00 18.53 172 PRO A CA 1
ATOM 1318 C C . PRO A 1 173 ? 17.070 62.101 -29.914 1.00 19.37 172 PRO A C 1
ATOM 1319 O O . PRO A 1 173 ? 17.521 62.817 -30.804 1.00 20.90 172 PRO A O 1
ATOM 1323 N N . PHE A 1 174 ? 17.344 60.799 -29.818 1.00 16.68 173 PHE A N 1
ATOM 1324 C CA . PHE A 1 174 ? 18.298 60.173 -30.718 1.00 19.24 173 PHE A CA 1
ATOM 1325 C C . PHE A 1 174 ? 17.555 59.419 -31.825 1.00 23.76 173 PHE A C 1
ATOM 1326 O O . PHE A 1 174 ? 16.410 58.989 -31.628 1.00 24.21 173 PHE A O 1
ATOM 1334 N N . PRO A 1 175 ? 18.181 59.305 -33.010 1.00 26.51 174 PRO A N 1
ATOM 1335 C CA . PRO A 1 175 ? 17.529 58.611 -34.138 1.00 27.38 174 PRO A CA 1
ATOM 1336 C C . PRO A 1 175 ? 17.088 57.189 -33.778 1.00 29.32 174 PRO A C 1
ATOM 1337 O O . PRO A 1 175 ? 16.025 56.722 -34.234 1.00 28.30 174 PRO A O 1
ATOM 1341 N N . GLN A 1 176 ? 17.910 56.514 -32.976 1.00 28.83 175 GLN A N 1
ATOM 1342 C CA . GLN A 1 176 ? 17.601 55.176 -32.498 1.00 30.72 175 GLN A CA 1
ATOM 1343 C C . GLN A 1 176 ? 16.994 55.262 -31.084 1.00 32.46 175 GLN A C 1
ATOM 1344 O O . GLN A 1 176 ? 17.701 55.593 -30.125 1.00 32.35 175 GLN A O 1
ATOM 1350 N N . PRO A 1 177 ? 15.679 54.973 -30.951 1.00 34.08 176 PRO A N 1
ATOM 1351 C CA . PRO A 1 177 ? 15.059 55.011 -29.617 1.00 33.76 176 PRO A CA 1
ATOM 1352 C C . PRO A 1 177 ? 15.878 54.318 -28.515 1.00 32.59 176 PRO A C 1
ATOM 1353 O O . PRO A 1 177 ? 16.454 53.260 -28.748 1.00 28.77 176 PRO A O 1
ATOM 1357 N N . GLU A 1 178 ? 15.884 54.923 -27.325 1.00 33.84 177 GLU A N 1
ATOM 1358 C CA . GLU A 1 178 ? 16.660 54.452 -26.157 1.00 35.83 177 GLU A CA 1
ATOM 1359 C C . GLU A 1 178 ? 16.224 53.110 -25.571 1.00 35.55 177 GLU A C 1
ATOM 1360 O O . GLU A 1 178 ? 15.061 52.702 -25.553 1.00 30.72 177 GLU A O 1
ATOM 1367 N N . THR B 1 4 ? 49.555 66.657 -5.977 1.00 29.10 3 THR B N 1
ATOM 1368 C CA . THR B 1 4 ? 48.636 65.991 -6.982 1.00 33.62 3 THR B CA 1
ATOM 1369 C C . THR B 1 4 ? 47.364 66.842 -7.204 1.00 32.34 3 THR B C 1
ATOM 1370 O O . THR B 1 4 ? 46.756 67.307 -6.230 1.00 30.39 3 THR B O 1
ATOM 1374 N N . GLU B 1 5 ? 46.979 67.093 -8.460 1.00 31.11 4 GLU B N 1
ATOM 1375 C CA . GLU B 1 5 ? 45.769 67.894 -8.733 1.00 31.92 4 GLU B CA 1
ATOM 1376 C C . GLU B 1 5 ? 44.634 66.988 -9.231 1.00 28.25 4 GLU B C 1
ATOM 1377 O O . GLU B 1 5 ? 44.549 66.639 -10.403 1.00 30.60 4 GLU B O 1
ATOM 1383 N N . ASN B 1 6 ? 43.781 66.604 -8.302 1.00 23.13 5 ASN B N 1
ATOM 1384 C CA . ASN B 1 6 ? 42.667 65.731 -8.583 1.00 17.57 5 ASN B CA 1
ATOM 1385 C C . ASN B 1 6 ? 41.759 66.284 -9.695 1.00 15.48 5 ASN B C 1
ATOM 1386 O O . ASN B 1 6 ? 41.266 67.396 -9.570 1.00 12.45 5 ASN B O 1
ATOM 1391 N N . PRO B 1 7 ? 41.528 65.497 -10.757 1.00 14.78 6 PRO B N 1
ATOM 1392 C CA . PRO B 1 7 ? 40.702 65.991 -11.876 1.00 16.14 6 PRO B CA 1
ATOM 1393 C C . PRO B 1 7 ? 39.264 66.343 -11.490 1.00 12.80 6 PRO B C 1
ATOM 1394 O O . PRO B 1 7 ? 38.687 67.259 -12.086 1.00 13.57 6 PRO B O 1
ATOM 1398 N N . VAL B 1 8 ? 38.683 65.615 -10.535 1.00 14.13 7 VAL B N 1
ATOM 1399 C CA . VAL B 1 8 ? 37.313 65.907 -10.080 1.00 11.48 7 VAL B CA 1
ATOM 1400 C C . VAL B 1 8 ? 37.292 67.259 -9.338 1.00 10.61 7 VAL B C 1
ATOM 1401 O O . VAL B 1 8 ? 36.428 68.139 -9.571 1.00 10.32 7 VAL B O 1
ATOM 1405 N N . LEU B 1 9 ? 38.241 67.453 -8.419 1.00 9.44 8 LEU B N 1
ATOM 1406 C CA . LEU B 1 9 ? 38.296 68.724 -7.679 1.00 9.64 8 LEU B CA 1
ATOM 1407 C C . LEU B 1 9 ? 38.573 69.905 -8.619 1.00 8.75 8 LEU B C 1
ATOM 1408 O O . LEU B 1 9 ? 38.002 70.983 -8.448 1.00 10.82 8 LEU B O 1
ATOM 1413 N N . GLN B 1 10 ? 39.453 69.679 -9.604 1.00 10.47 9 GLN B N 1
ATOM 1414 C CA . GLN B 1 10 ? 39.795 70.680 -10.605 1.00 12.64 9 GLN B CA 1
ATOM 1415 C C . GLN B 1 10 ? 38.553 71.059 -11.411 1.00 10.32 9 GLN B C 1
ATOM 1416 O O . GLN B 1 10 ? 38.275 72.232 -11.612 1.00 11.59 9 GLN B O 1
ATOM 1422 N N . ALA B 1 11 ? 37.826 70.059 -11.886 1.00 11.17 10 ALA B N 1
ATOM 1423 C CA . ALA B 1 11 ? 36.592 70.301 -12.637 1.00 9.73 10 ALA B CA 1
ATOM 1424 C C . ALA B 1 11 ? 35.572 71.107 -11.815 1.00 9.35 10 ALA B C 1
ATOM 1425 O O . ALA B 1 11 ? 34.890 71.983 -12.336 1.00 10.45 10 ALA B O 1
ATOM 1427 N N . ILE B 1 12 ? 35.415 70.748 -10.558 1.00 8.84 11 ILE B N 1
ATOM 1428 C CA . ILE B 1 12 ? 34.486 71.449 -9.684 1.00 8.25 11 ILE B CA 1
ATOM 1429 C C . ILE B 1 12 ? 34.851 72.910 -9.566 1.00 9.22 11 ILE B C 1
ATOM 1430 O O . ILE B 1 12 ? 33.986 73.772 -9.584 1.00 8.18 11 ILE B O 1
ATOM 1435 N N . ARG B 1 13 ? 36.148 73.194 -9.446 1.00 9.50 12 ARG B N 1
ATOM 1436 C CA . ARG B 1 13 ? 36.613 74.560 -9.340 1.00 8.67 12 ARG B CA 1
ATOM 1437 C C . ARG B 1 13 ? 36.626 75.336 -10.657 1.00 6.99 12 ARG B C 1
ATOM 1438 O O . ARG B 1 13 ? 36.379 76.548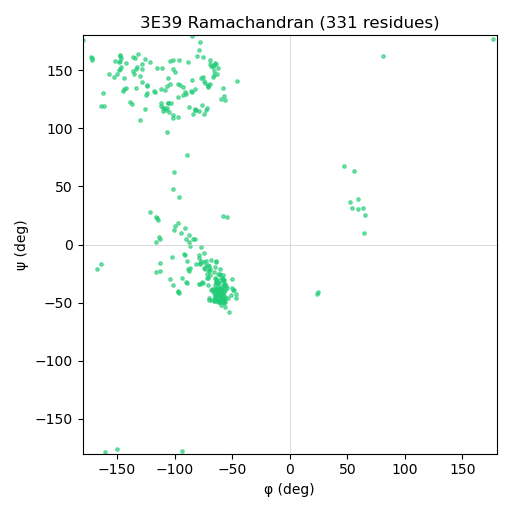 -10.642 1.00 8.78 12 ARG B O 1
ATOM 1446 N N . GLN B 1 14 ? 36.881 74.639 -11.765 1.00 7.22 13 GLN B N 1
ATOM 1447 C CA A GLN B 1 14 ? 37.055 75.298 -13.058 0.50 8.07 13 GLN B CA 1
ATOM 1448 C CA B GLN B 1 14 ? 37.055 75.272 -13.072 0.50 8.11 13 GLN B CA 1
ATOM 1449 C C . GLN B 1 14 ? 35.797 75.386 -13.932 1.00 8.31 13 GLN B C 1
ATOM 1450 O O . GLN B 1 14 ? 35.771 76.145 -14.920 1.00 8.21 13 GLN B O 1
ATOM 1461 N N . ARG B 1 15 ? 34.755 74.641 -13.571 1.00 9.56 14 ARG B N 1
ATOM 1462 C CA . ARG B 1 15 ? 33.484 74.693 -14.281 1.00 7.97 14 ARG B CA 1
ATOM 1463 C C . ARG B 1 15 ? 32.977 76.118 -14.192 1.00 8.07 14 ARG B C 1
ATOM 1464 O O . ARG B 1 15 ? 32.828 76.663 -13.093 1.00 7.68 14 ARG B O 1
ATOM 1472 N N . ARG B 1 16 ? 32.692 76.701 -15.356 1.00 8.31 15 ARG B N 1
ATOM 1473 C CA . ARG B 1 16 ? 32.139 78.042 -15.446 1.00 7.68 15 ARG B CA 1
ATOM 1474 C C . ARG B 1 16 ? 30.802 78.030 -16.180 1.00 7.19 15 ARG B C 1
ATOM 1475 O O . ARG B 1 16 ? 30.495 77.121 -16.947 1.00 7.46 15 ARG B O 1
ATOM 1483 N N . SER B 1 17 ? 30.007 79.054 -15.913 1.00 8.13 16 SER B N 1
ATOM 1484 C CA . SER B 1 17 ? 28.822 79.284 -16.714 1.00 7.85 16 SER B CA 1
ATOM 1485 C C . SER B 1 17 ? 29.377 79.850 -18.036 1.00 9.95 16 SER B C 1
ATOM 1486 O O . SER B 1 17 ? 29.967 80.925 -18.040 1.00 10.06 16 SER B O 1
ATOM 1489 N N . ILE B 1 18 ? 29.253 79.086 -19.118 1.00 7.08 17 ILE B N 1
ATOM 1490 C CA . ILE B 1 18 ? 29.690 79.522 -20.462 1.00 8.33 17 ILE B CA 1
ATOM 1491 C C . ILE B 1 18 ? 28.423 79.834 -21.229 1.00 9.41 17 ILE B C 1
ATOM 1492 O O . ILE B 1 18 ? 27.565 78.947 -21.407 1.00 7.56 17 ILE B O 1
ATOM 1497 N N . ARG B 1 19 ? 28.327 81.088 -21.701 1.00 7.84 18 ARG B N 1
ATOM 1498 C CA . ARG B 1 19 ? 27.129 81.623 -22.328 1.00 9.90 18 ARG B CA 1
ATOM 1499 C C . ARG B 1 19 ? 27.252 81.964 -23.804 1.00 12.15 18 ARG B C 1
ATOM 1500 O O . ARG B 1 19 ? 26.309 82.514 -24.410 1.00 15.50 18 ARG B O 1
ATOM 1508 N N . ARG B 1 20 ? 28.386 81.621 -24.380 1.00 11.66 19 ARG B N 1
ATOM 1509 C CA . ARG B 1 20 ? 28.623 81.865 -25.791 1.00 11.78 19 ARG B CA 1
ATOM 1510 C C . ARG B 1 20 ? 29.441 80.693 -26.339 1.00 11.60 19 ARG B C 1
ATOM 1511 O O . ARG B 1 20 ? 30.451 80.315 -25.746 1.00 10.09 19 ARG B O 1
ATOM 1519 N N . TYR B 1 21 ? 29.011 80.188 -27.503 1.00 10.59 20 TYR B N 1
ATOM 1520 C CA . TYR B 1 21 ? 29.499 78.945 -28.054 1.00 9.41 20 TYR B CA 1
ATOM 1521 C C . TYR B 1 21 ? 30.011 79.128 -29.472 1.00 10.28 20 TYR B C 1
ATOM 1522 O O . TYR B 1 21 ? 29.643 80.093 -30.141 1.00 9.45 20 TYR B O 1
ATOM 1531 N N . THR B 1 22 ? 30.845 78.192 -29.922 1.00 11.93 21 THR B N 1
ATOM 1532 C CA . THR B 1 22 ? 31.293 78.202 -31.294 1.00 11.30 21 THR B CA 1
ATOM 1533 C C . THR B 1 22 ? 30.142 77.650 -32.114 1.00 11.96 21 THR B C 1
ATOM 1534 O O . THR B 1 22 ? 29.109 77.193 -31.577 1.00 11.34 21 THR B O 1
ATOM 1538 N N . ASP B 1 23 ? 30.295 77.686 -33.438 1.00 12.75 22 ASP B N 1
ATOM 1539 C CA . ASP B 1 23 ? 29.270 77.152 -34.318 1.00 12.53 22 ASP B CA 1
ATOM 1540 C C . ASP B 1 23 ? 29.329 75.614 -34.514 1.00 12.82 22 ASP B C 1
ATOM 1541 O O . ASP B 1 23 ? 28.566 75.050 -35.292 1.00 14.78 22 ASP B O 1
ATOM 1546 N N . GLU B 1 24 ? 30.215 74.945 -33.814 1.00 13.37 23 GLU B N 1
ATOM 1547 C CA . GLU B 1 24 ? 30.420 73.510 -33.997 1.00 14.98 23 GLU B CA 1
ATOM 1548 C C . GLU B 1 24 ? 29.326 72.613 -33.391 1.00 13.75 23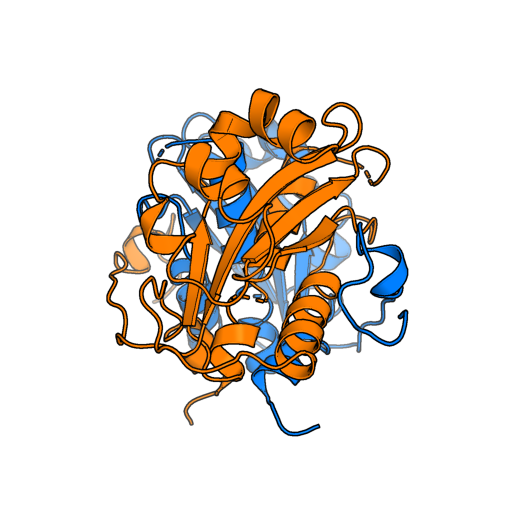 GLU B C 1
ATOM 1549 O O . GLU B 1 24 ? 28.751 72.924 -32.355 1.00 12.16 23 GLU B O 1
ATOM 1555 N N . ALA B 1 25 ? 29.037 71.517 -34.087 1.00 12.28 24 ALA B N 1
ATOM 1556 C CA . ALA B 1 25 ? 28.009 70.584 -33.683 1.00 14.08 24 ALA B CA 1
ATOM 1557 C C . ALA B 1 25 ? 28.330 69.928 -32.355 1.00 14.66 24 ALA B C 1
ATOM 1558 O O . ALA B 1 25 ? 29.491 69.683 -32.026 1.00 13.10 24 ALA B O 1
ATOM 1560 N N . VAL B 1 26 ? 27.276 69.646 -31.596 1.00 13.09 25 VAL B N 1
ATOM 1561 C CA . VAL B 1 26 ? 27.390 68.870 -30.367 1.00 13.80 25 VAL B CA 1
ATOM 1562 C C . VAL B 1 26 ? 26.814 67.480 -30.666 1.00 13.47 25 VAL B C 1
ATOM 1563 O O . VAL B 1 26 ? 25.639 67.326 -31.058 1.00 10.22 25 VAL B O 1
ATOM 1567 N N . SER B 1 27 ? 27.634 66.460 -30.468 1.00 12.06 26 SER B N 1
ATOM 1568 C CA . SER B 1 27 ? 27.240 65.110 -30.821 1.00 14.07 26 SER B CA 1
ATOM 1569 C C . SER B 1 27 ? 26.152 64.529 -29.942 1.00 13.69 26 SER B C 1
ATOM 1570 O O . SER B 1 27 ? 25.998 64.903 -28.776 1.00 13.90 26 SER B O 1
ATOM 1573 N N . ASP B 1 28 ? 25.427 63.574 -30.504 1.00 13.99 27 ASP B N 1
ATOM 1574 C CA . ASP B 1 28 ? 24.415 62.878 -29.732 1.00 12.08 27 ASP B CA 1
ATOM 1575 C C . ASP B 1 28 ? 25.079 62.147 -28.565 1.00 13.16 27 ASP B C 1
ATOM 1576 O O . ASP B 1 28 ? 24.521 62.090 -27.456 1.00 12.97 27 ASP B O 1
ATOM 1581 N N . GLU B 1 29 ? 26.275 61.612 -28.795 1.00 13.39 28 GLU B N 1
ATOM 1582 C CA . GLU B 1 29 ? 26.951 60.876 -27.743 1.00 12.57 28 GLU B CA 1
ATOM 1583 C C . GLU B 1 29 ? 27.278 61.778 -26.547 1.00 13.31 28 GLU B C 1
ATOM 1584 O O . GLU B 1 29 ? 27.155 61.351 -25.390 1.00 12.78 28 GLU B O 1
ATOM 1590 N N . ALA B 1 30 ? 27.677 63.022 -26.823 1.00 9.90 29 ALA B N 1
ATOM 1591 C CA . ALA B 1 30 ? 27.986 63.960 -25.745 1.00 10.06 29 ALA B CA 1
ATOM 1592 C C . ALA B 1 30 ? 26.711 64.197 -24.945 1.00 9.75 29 ALA B C 1
ATOM 1593 O O . ALA B 1 30 ? 26.735 64.246 -23.720 1.00 10.66 29 ALA B O 1
ATOM 1595 N N . VAL B 1 31 ? 25.605 64.391 -25.662 1.00 8.50 30 VAL B N 1
ATOM 1596 C CA . VAL B 1 31 ? 24.311 64.658 -25.013 1.00 9.44 30 VAL B CA 1
ATOM 1597 C C . VAL B 1 31 ? 23.920 63.472 -24.135 1.00 10.45 30 VAL B C 1
ATOM 1598 O O . VAL B 1 31 ? 23.483 63.656 -22.981 1.00 9.75 30 VAL B O 1
ATOM 1602 N N . ARG B 1 32 ? 24.130 62.252 -24.631 1.00 9.05 31 ARG B N 1
ATOM 1603 C CA . ARG B 1 32 ? 23.770 61.082 -23.874 1.00 10.50 31 ARG B CA 1
ATOM 1604 C C . ARG B 1 32 ? 24.601 61.024 -22.579 1.00 10.25 31 ARG B C 1
ATOM 1605 O O . ARG B 1 32 ? 24.064 60.732 -21.506 1.00 9.85 31 ARG B O 1
ATOM 1613 N N . LEU B 1 33 ? 25.903 61.307 -22.691 1.00 8.47 32 LEU B N 1
ATOM 1614 C CA . LEU B 1 33 ? 26.781 61.253 -21.529 1.00 10.39 32 LEU B CA 1
ATOM 1615 C C . LEU B 1 33 ? 26.373 62.263 -20.471 1.00 10.64 32 LEU B C 1
ATOM 1616 O O . LEU B 1 33 ? 26.363 61.951 -19.283 1.00 10.53 32 LEU B O 1
ATOM 1621 N N . ILE B 1 34 ? 26.019 63.467 -20.911 1.00 8.76 33 ILE B N 1
ATOM 1622 C CA . ILE B 1 34 ? 25.554 64.509 -19.993 1.00 8.66 33 ILE B CA 1
ATOM 1623 C C . ILE B 1 34 ? 24.278 64.045 -19.274 1.00 7.56 33 ILE B C 1
ATOM 1624 O O . ILE B 1 34 ? 24.188 64.145 -18.045 1.00 7.74 33 ILE B O 1
ATOM 1629 N N . LEU B 1 35 ? 23.320 63.511 -20.039 1.00 7.28 34 LEU B N 1
ATOM 1630 C CA . LEU B 1 35 ? 22.060 62.994 -19.490 1.00 8.35 34 LEU B CA 1
ATOM 1631 C C . LEU B 1 35 ? 22.306 61.884 -18.479 1.00 7.24 34 LEU B C 1
ATOM 1632 O O . LEU B 1 35 ? 21.714 61.881 -17.410 1.00 7.42 34 LEU B O 1
ATOM 1637 N N . GLU B 1 36 ? 23.208 60.971 -18.819 1.00 9.73 35 GLU B N 1
ATOM 1638 C CA . GLU B 1 36 ? 23.594 59.889 -17.901 1.00 8.98 35 GLU B CA 1
ATOM 1639 C C . GLU B 1 36 ? 24.128 60.438 -16.575 1.00 8.29 35 GLU B C 1
ATOM 1640 O O . GLU B 1 36 ? 23.819 59.914 -15.512 1.00 10.59 35 GLU B O 1
ATOM 1646 N N . ALA B 1 37 ? 24.945 61.478 -16.645 1.00 7.55 36 ALA B N 1
ATOM 1647 C CA . ALA B 1 37 ? 25.444 62.135 -15.443 1.00 7.88 36 ALA B CA 1
ATOM 1648 C C . ALA B 1 37 ? 24.261 62.639 -14.604 1.00 6.33 36 ALA B C 1
ATOM 1649 O O . ALA B 1 37 ? 24.245 62.477 -13.400 1.00 9.43 36 ALA B O 1
ATOM 1651 N N . GLY B 1 38 ? 23.275 63.245 -15.260 1.00 8.05 37 GLY B N 1
ATOM 1652 C CA . GLY B 1 38 ? 22.090 63.752 -14.587 1.00 9.44 37 GLY B CA 1
ATOM 1653 C C . GLY B 1 38 ? 21.288 62.701 -13.841 1.00 10.38 37 GLY B C 1
ATOM 1654 O O . GLY B 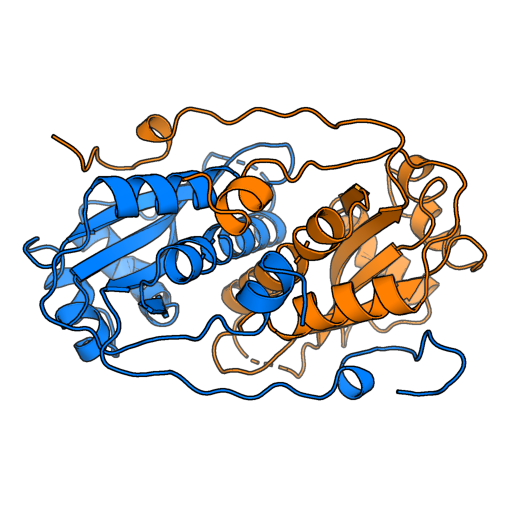1 38 ? 20.924 62.892 -12.672 1.00 7.39 37 GLY B O 1
ATOM 1655 N N . ILE B 1 39 ? 21.043 61.566 -14.490 1.00 9.58 38 ILE B N 1
ATOM 1656 C CA . ILE B 1 39 ? 20.188 60.533 -13.886 1.00 10.47 38 ILE B CA 1
ATOM 1657 C C . ILE B 1 39 ? 20.841 59.848 -12.691 1.00 8.38 38 ILE B C 1
ATOM 1658 O O . ILE B 1 39 ? 20.134 59.272 -11.848 1.00 10.99 38 ILE B O 1
ATOM 1663 N N . TRP B 1 40 ? 22.171 59.895 -12.619 1.00 8.83 39 TRP B N 1
ATOM 1664 C CA . TRP B 1 40 ? 22.913 59.319 -11.513 1.00 7.96 39 TRP B CA 1
ATOM 1665 C C . TRP B 1 40 ? 23.109 60.265 -10.307 1.00 8.57 39 TRP B C 1
ATOM 1666 O O . TRP B 1 40 ? 23.705 59.886 -9.306 1.00 8.97 39 TRP B O 1
ATOM 1677 N N . ALA B 1 41 ? 22.551 61.469 -10.373 1.00 7.11 40 ALA B N 1
ATOM 1678 C CA . ALA B 1 41 ? 22.529 62.305 -9.179 1.00 6.22 40 ALA B CA 1
ATOM 1679 C C . ALA B 1 41 ? 21.631 61.517 -8.188 1.00 6.88 40 ALA B C 1
ATOM 1680 O O . ALA B 1 41 ? 20.725 60.752 -8.601 1.00 9.58 40 ALA B O 1
ATOM 1682 N N . PRO B 1 42 ? 21.815 61.748 -6.894 1.00 6.51 41 PRO B N 1
ATOM 1683 C CA . PRO B 1 42 ? 20.956 61.111 -5.871 1.00 8.28 41 PRO B CA 1
ATOM 1684 C C . PRO B 1 42 ? 19.585 61.799 -5.710 1.00 9.38 41 PRO B C 1
ATOM 1685 O O . PRO B 1 42 ? 19.362 62.899 -6.202 1.00 9.48 41 PRO B O 1
ATOM 1689 N N . SER B 1 43 ? 18.6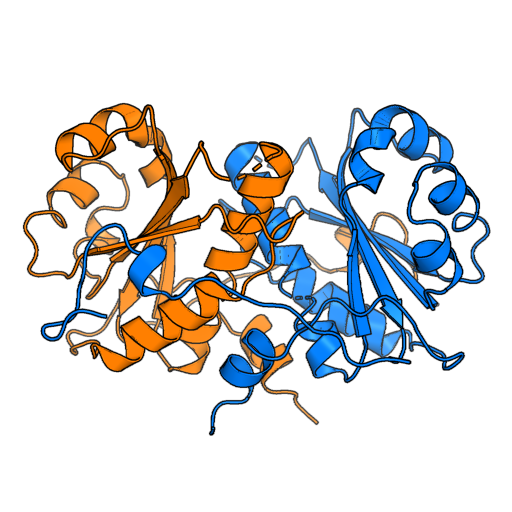73 61.128 -5.013 1.00 8.17 42 SER B N 1
ATOM 1690 C CA . SER B 1 43 ? 17.360 61.635 -4.684 1.00 9.57 42 SER B CA 1
ATOM 1691 C C . SER B 1 43 ? 17.048 60.996 -3.327 1.00 9.40 42 SER B C 1
ATOM 1692 O O . SER B 1 43 ? 17.541 59.909 -3.038 1.00 9.26 42 SER B O 1
ATOM 1695 N N . GLY B 1 44 ? 16.261 61.682 -2.515 1.00 10.80 43 GLY B N 1
ATOM 1696 C CA . GLY B 1 44 ? 15.971 61.267 -1.120 1.00 12.94 43 GLY B CA 1
ATOM 1697 C C . GLY B 1 44 ? 15.589 59.824 -0.831 1.00 14.59 43 GLY B C 1
ATOM 1698 O O . GLY B 1 44 ? 16.081 59.222 0.137 1.00 14.25 43 GLY B O 1
ATOM 1699 N N . LEU B 1 45 ? 14.683 59.284 -1.634 1.00 13.71 44 LEU B N 1
ATOM 1700 C CA . LEU B 1 45 ? 14.232 57.895 -1.439 1.00 13.06 44 LEU B CA 1
ATOM 1701 C C . LEU B 1 45 ? 14.614 57.061 -2.632 1.00 13.73 44 LEU B C 1
ATOM 1702 O O . LEU B 1 45 ? 14.047 56.014 -2.857 1.00 14.25 44 LEU B O 1
ATOM 1707 N N . ASN B 1 46 ? 15.636 57.489 -3.360 1.00 11.93 45 ASN B N 1
ATOM 1708 C CA . ASN B 1 46 ? 15.922 56.921 -4.683 1.00 11.38 45 ASN B CA 1
ATOM 1709 C C . ASN B 1 46 ? 14.641 57.011 -5.542 1.00 10.53 45 ASN B C 1
ATOM 1710 O O . ASN B 1 46 ? 14.396 56.148 -6.424 1.00 11.98 45 ASN B O 1
ATOM 1715 N N . ASN B 1 47 ? 13.828 58.049 -5.298 1.00 9.84 46 ASN B N 1
ATOM 1716 C CA . ASN B 1 47 ? 12.570 58.293 -6.026 1.00 11.53 46 ASN B CA 1
ATOM 1717 C C . ASN B 1 47 ? 12.785 58.805 -7.466 1.00 11.30 46 ASN B C 1
ATOM 1718 O O . ASN B 1 47 ? 11.873 58.720 -8.324 1.00 11.78 46 ASN B O 1
ATOM 1723 N N . GLN B 1 48 ? 13.969 59.363 -7.709 1.00 13.41 47 GLN B N 1
ATOM 1724 C CA . GLN B 1 48 ? 14.370 59.807 -9.046 1.00 9.88 47 GLN B CA 1
ATOM 1725 C C . GLN B 1 48 ? 13.258 60.619 -9.724 1.00 10.64 47 GLN B C 1
ATOM 1726 O O . GLN B 1 48 ? 12.663 60.161 -10.705 1.00 11.30 47 GLN B O 1
ATOM 1732 N N . PRO B 1 49 ? 12.958 61.816 -9.193 1.00 9.66 48 PRO B N 1
ATOM 1733 C CA . PRO B 1 49 ? 11.885 62.639 -9.723 1.00 9.88 48 PRO B CA 1
ATOM 1734 C C . PRO B 1 49 ? 12.191 63.410 -11.020 1.00 7.36 48 PRO B C 1
ATOM 1735 O O . PRO B 1 49 ? 11.266 63.914 -11.657 1.00 9.30 48 PRO B O 1
ATOM 1739 N N . CYS B 1 50 ? 13.467 63.508 -11.388 1.00 7.64 49 CYS B N 1
ATOM 1740 C CA . CYS B 1 50 ? 13.830 64.327 -12.543 1.00 8.71 49 CYS B CA 1
ATOM 1741 C C . CYS B 1 50 ? 13.468 63.675 -13.874 1.00 9.99 49 CYS B C 1
ATOM 1742 O O . CYS B 1 50 ? 13.602 62.444 -14.051 1.00 10.81 49 CYS B O 1
ATOM 1745 N N . ARG B 1 51 ? 12.992 64.526 -14.780 1.00 7.38 50 ARG B N 1
ATOM 1746 C CA . ARG B 1 51 ? 12.680 64.163 -16.160 1.00 8.38 50 ARG B CA 1
ATOM 1747 C C . ARG B 1 51 ? 13.405 65.171 -17.061 1.00 9.03 50 ARG B C 1
ATOM 1748 O O . ARG B 1 51 ? 13.604 66.356 -16.687 1.00 7.95 50 ARG B O 1
ATOM 1756 N N . PHE B 1 52 ? 13.754 64.716 -18.259 1.00 8.73 51 PHE B N 1
ATOM 1757 C CA . PHE B 1 52 ? 14.594 65.501 -19.177 1.00 8.78 51 PHE B CA 1
ATOM 1758 C C . PHE B 1 52 ? 14.022 65.611 -20.590 1.00 9.30 51 PHE B C 1
ATOM 1759 O O . PHE B 1 52 ? 13.362 64.698 -21.092 1.00 9.96 51 PHE B O 1
ATOM 1767 N N . LEU B 1 53 ? 14.248 66.758 -21.212 1.00 8.94 52 LEU B N 1
ATOM 1768 C CA . LEU B 1 53 ? 13.818 66.988 -22.601 1.00 9.16 52 LEU B CA 1
ATOM 1769 C C . LEU B 1 53 ? 14.949 67.745 -23.311 1.00 10.34 52 LEU B C 1
ATOM 1770 O O . LEU B 1 53 ? 15.322 68.833 -22.882 1.00 8.49 52 LEU B O 1
ATOM 1775 N N . VAL B 1 54 ? 15.446 67.169 -24.405 1.00 8.13 53 VAL B N 1
ATOM 1776 C CA . VAL B 1 54 ? 16.540 67.744 -25.213 1.00 8.58 53 VAL B CA 1
ATOM 1777 C C . VAL B 1 54 ? 15.948 68.584 -26.339 1.00 8.76 53 VAL B C 1
ATOM 1778 O O . VAL B 1 54 ? 15.108 68.094 -27.104 1.00 10.69 53 VAL B O 1
ATOM 1782 N N . ILE B 1 55 ? 16.392 69.829 -26.483 1.00 7.79 54 ILE B N 1
ATOM 1783 C CA . ILE B 1 55 ? 15.916 70.661 -27.577 1.00 8.28 54 ILE B CA 1
ATOM 1784 C C . ILE B 1 55 ? 17.133 71.157 -28.307 1.00 9.95 54 ILE B C 1
ATOM 1785 O O . ILE B 1 55 ? 17.941 71.889 -27.725 1.00 8.89 54 ILE B O 1
ATOM 1790 N N . ARG B 1 56 ? 17.275 70.762 -29.570 1.00 10.71 55 ARG B N 1
ATOM 1791 C CA . ARG B 1 56 ? 18.413 71.218 -30.384 1.00 11.94 55 ARG B CA 1
ATOM 1792 C C . ARG B 1 56 ? 18.118 72.542 -31.101 1.00 12.62 55 ARG B C 1
ATOM 1793 O O . ARG B 1 56 ? 16.951 72.888 -31.329 1.00 12.61 55 ARG B O 1
ATOM 1801 N N . ALA B 1 57 ? 19.195 73.258 -31.460 1.00 12.54 56 ALA B N 1
ATOM 1802 C CA . ALA B 1 57 ? 19.131 74.583 -32.114 1.00 13.61 56 ALA B CA 1
ATOM 1803 C C . ALA B 1 57 ? 18.182 74.619 -33.313 1.00 14.90 56 ALA B C 1
ATOM 1804 O O . ALA B 1 57 ? 17.467 75.602 -33.505 1.00 16.39 56 ALA B O 1
ATOM 1806 N N . ASP B 1 58 ? 18.165 73.555 -34.104 1.00 16.18 57 ASP B N 1
ATOM 1807 C CA . ASP B 1 58 ? 17.259 73.553 -35.285 1.00 20.10 57 ASP B CA 1
ATOM 1808 C C . ASP B 1 58 ? 15.769 73.287 -34.965 1.00 19.53 57 ASP B C 1
ATOM 1809 O O . ASP B 1 58 ? 14.903 73.326 -35.848 1.00 20.09 57 ASP B O 1
ATOM 1814 N N . ASP B 1 59 ? 15.455 73.042 -33.708 1.00 15.41 58 ASP B N 1
ATOM 1815 C CA . ASP B 1 59 ? 14.082 72.729 -33.320 1.00 15.64 58 ASP B CA 1
ATOM 1816 C C . ASP B 1 59 ? 13.262 74.010 -33.160 1.00 15.17 58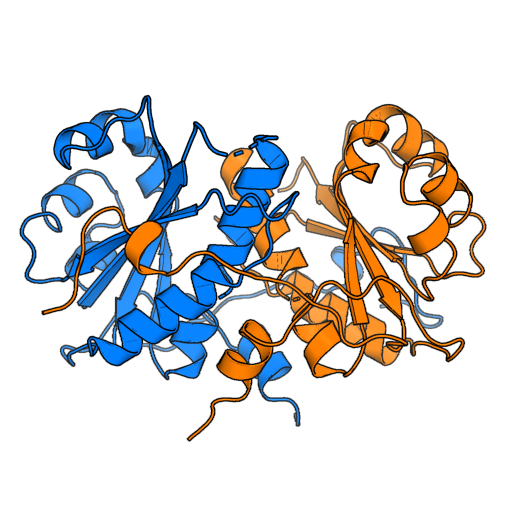 ASP B C 1
ATOM 1817 O O . ASP B 1 59 ? 13.754 75.004 -32.592 1.00 13.56 58 ASP B O 1
ATOM 1822 N N . PRO B 1 60 ? 12.034 74.042 -33.716 1.00 12.28 59 PRO B N 1
ATOM 1823 C CA . PRO B 1 60 ? 11.141 75.180 -33.522 1.00 13.84 59 PRO B CA 1
ATOM 1824 C C . PRO B 1 60 ? 10.966 75.606 -32.061 1.00 12.59 59 PRO B C 1
ATOM 1825 O O . PRO B 1 60 ? 10.756 76.802 -31.771 1.00 14.45 59 PRO B O 1
ATOM 1829 N N . ARG B 1 61 ? 11.081 74.641 -31.157 1.00 14.15 60 ARG B N 1
ATOM 1830 C CA . ARG B 1 61 ? 10.939 74.898 -29.729 1.00 13.42 60 ARG B CA 1
ATOM 1831 C C . ARG B 1 61 ? 12.022 75.806 -29.165 1.00 13.72 60 ARG B C 1
ATOM 1832 O O . ARG B 1 61 ? 11.832 76.383 -28.093 1.00 12.82 60 ARG B O 1
ATOM 1840 N N . CYS B 1 62 ? 13.144 75.946 -29.867 1.00 15.02 61 CYS B N 1
ATOM 1841 C CA A CYS B 1 62 ? 14.204 76.879 -29.438 0.50 15.44 61 CYS B CA 1
ATOM 1842 C CA B CYS B 1 62 ? 14.209 76.831 -29.424 0.50 16.13 61 CYS B CA 1
ATOM 1843 C C . CYS B 1 62 ? 13.677 78.295 -29.416 1.00 15.70 61 CYS B C 1
ATOM 1844 O O . CYS B 1 62 ? 13.915 79.062 -28.465 1.00 13.62 61 CYS B O 1
ATOM 1849 N N . ASP B 1 63 ? 12.941 78.668 -30.463 1.00 14.92 62 ASP B N 1
ATOM 1850 C CA . ASP B 1 63 ? 12.335 80.003 -30.545 1.00 17.20 62 ASP B CA 1
ATOM 1851 C C . ASP B 1 63 ? 11.304 80.190 -29.436 1.00 17.29 62 ASP B C 1
ATOM 1852 O O . ASP B 1 63 ? 11.150 81.285 -28.872 1.00 15.10 62 ASP B O 1
ATOM 1857 N N . ILE B 1 64 ? 10.566 79.127 -29.147 1.00 13.76 63 ILE B N 1
ATOM 1858 C CA . ILE B 1 64 ? 9.542 79.206 -28.091 1.00 14.41 63 ILE B CA 1
ATOM 1859 C C . ILE B 1 64 ? 10.241 79.447 -26.746 1.00 12.95 63 ILE B C 1
ATOM 1860 O O . ILE B 1 64 ? 9.879 80.335 -25.994 1.00 14.46 63 ILE B O 1
ATOM 1865 N N . LEU B 1 65 ? 11.295 78.692 -26.482 1.00 11.90 64 LEU B N 1
ATOM 1866 C CA . LEU B 1 65 ? 12.083 78.900 -25.254 1.00 13.35 64 LEU B CA 1
ATOM 1867 C C . LEU B 1 65 ? 12.626 80.329 -25.168 1.00 14.13 64 LEU B C 1
ATOM 1868 O O . LEU B 1 65 ? 12.466 81.009 -24.147 1.00 14.24 64 LEU B O 1
ATOM 1873 N N . ALA B 1 66 ? 13.245 80.799 -26.253 1.00 16.28 65 ALA B N 1
ATOM 1874 C CA . ALA B 1 66 ? 13.805 82.157 -26.323 1.00 17.08 65 ALA B CA 1
ATOM 1875 C C . ALA B 1 66 ? 12.765 83.231 -26.022 1.00 17.63 65 ALA B C 1
ATOM 1876 O O . ALA B 1 66 ? 13.050 84.204 -25.329 1.00 17.38 65 ALA B O 1
ATOM 1878 N N . ALA B 1 67 ? 11.549 83.020 -26.520 1.00 16.46 66 ALA B N 1
ATOM 1879 C CA . ALA B 1 67 ? 10.423 83.933 -26.336 1.00 16.53 66 ALA B CA 1
ATOM 1880 C C . ALA B 1 67 ? 9.927 83.984 -24.906 1.00 16.36 66 ALA B C 1
ATOM 1881 O O . ALA B 1 67 ? 9.145 84.870 -24.566 1.00 16.76 66 ALA B O 1
ATOM 1883 N N . HIS B 1 68 ? 10.351 83.028 -24.071 1.00 13.99 67 HIS B N 1
ATOM 1884 C CA . HIS B 1 68 ? 9.931 82.986 -22.667 1.00 13.54 67 HIS B CA 1
ATOM 1885 C C . HIS B 1 68 ? 11.058 83.222 -21.649 1.00 14.08 67 HIS B C 1
ATOM 1886 O O . HIS B 1 68 ? 10.910 82.886 -20.474 1.00 14.04 67 HIS B O 1
ATOM 1893 N N . THR B 1 69 ? 12.149 83.845 -22.088 1.00 15.34 68 THR B N 1
ATOM 1894 C CA . THR B 1 69 ? 13.233 84.189 -21.159 1.00 15.31 68 THR B CA 1
ATOM 1895 C C . THR B 1 69 ? 13.901 85.472 -21.579 1.00 15.16 68 THR B C 1
ATOM 1896 O O . THR B 1 69 ? 13.919 85.805 -22.755 1.00 15.15 68 THR B O 1
ATOM 1900 N N . ARG B 1 70 ? 14.463 86.177 -20.601 1.00 15.83 69 ARG B N 1
ATOM 1901 C CA . ARG B 1 70 ? 15.238 87.384 -20.883 1.00 16.58 69 ARG B CA 1
ATOM 1902 C C . ARG B 1 70 ? 16.532 87.011 -21.590 1.00 16.74 69 ARG B C 1
ATOM 1903 O O . ARG B 1 70 ? 17.150 87.860 -22.206 1.00 16.02 69 ARG B O 1
ATOM 1911 N N . TYR B 1 71 ? 16.963 85.749 -21.453 1.00 13.82 70 TYR B N 1
ATOM 1912 C CA . TYR B 1 71 ? 18.218 85.289 -22.014 1.00 13.98 70 TYR B CA 1
ATOM 1913 C C . TYR B 1 71 ? 18.056 84.610 -23.359 1.00 12.84 70 TYR B C 1
ATOM 1914 O O . TYR B 1 71 ? 18.744 83.632 -23.666 1.00 12.90 70 TYR B O 1
ATOM 1923 N N . GLY B 1 72 ? 17.198 85.182 -24.195 1.00 13.72 71 GLY B N 1
ATOM 1924 C CA . GLY B 1 72 ? 16.967 84.637 -25.514 1.00 14.18 71 GLY B CA 1
ATOM 1925 C C . GLY B 1 72 ? 18.219 84.527 -26.344 1.00 14.03 71 GLY B C 1
ATOM 1926 O O . GLY B 1 72 ? 18.345 83.584 -27.116 1.00 14.44 71 GLY B O 1
ATOM 1927 N N . HIS B 1 73 ? 19.158 85.469 -26.195 1.00 13.40 72 HIS B N 1
ATOM 1928 C CA . HIS B 1 73 ? 20.373 85.424 -26.991 1.00 15.49 72 HIS B CA 1
ATOM 1929 C C . HIS B 1 73 ? 21.208 84.191 -26.663 1.00 13.02 72 HIS B C 1
ATOM 1930 O O . HIS B 1 73 ? 21.805 83.619 -27.555 1.00 13.41 72 HIS B O 1
ATOM 1937 N N . ILE B 1 74 ? 21.215 83.765 -25.400 1.00 11.21 73 ILE B N 1
ATOM 1938 C CA . ILE B 1 74 ? 21.967 82.576 -25.014 1.00 11.22 73 ILE B CA 1
ATOM 1939 C C . ILE B 1 74 ? 21.272 81.351 -25.600 1.00 10.80 73 ILE B C 1
ATOM 1940 O O . ILE B 1 74 ? 21.921 80.477 -26.183 1.00 11.67 73 ILE B O 1
ATOM 1945 N N . VAL B 1 75 ? 19.945 81.309 -25.445 1.00 10.92 74 VAL B N 1
ATOM 1946 C CA . VAL B 1 75 ? 19.139 80.202 -25.968 1.00 10.24 74 VAL B CA 1
ATOM 1947 C C . VAL B 1 75 ? 19.355 80.020 -27.453 1.00 12.54 74 VAL B C 1
ATOM 1948 O O . VAL B 1 75 ? 19.533 78.896 -27.916 1.00 10.41 74 VAL B O 1
ATOM 1952 N N . ARG B 1 76 ? 19.350 81.125 -28.192 1.00 13.00 75 ARG B N 1
ATOM 1953 C CA A ARG B 1 76 ? 19.545 81.102 -29.651 0.50 15.78 75 ARG B CA 1
ATOM 1954 C CA B ARG B 1 76 ? 19.541 81.077 -29.648 0.50 15.58 75 ARG B CA 1
ATOM 1955 C C . ARG B 1 76 ? 20.974 80.750 -30.082 1.00 16.50 75 ARG B C 1
ATOM 1956 O O . ARG B 1 76 ? 21.190 80.241 -31.200 1.00 15.87 75 ARG B O 1
ATOM 1971 N N . GLY B 1 77 ? 21.963 81.021 -29.224 1.00 14.19 76 GLY B N 1
ATOM 1972 C CA . GLY B 1 77 ? 23.358 80.708 -29.571 1.00 14.07 76 GLY B CA 1
ATOM 1973 C C . GLY B 1 77 ? 23.782 79.297 -29.237 1.00 12.79 76 GLY B C 1
ATOM 1974 O O . GLY B 1 77 ? 24.775 78.769 -29.758 1.00 14.50 76 GLY B O 1
ATOM 1975 N N . ALA B 1 78 ? 23.038 78.673 -28.338 1.00 10.36 77 ALA B N 1
ATOM 1976 C CA . ALA B 1 78 ? 23.324 77.334 -27.906 1.00 10.14 77 ALA B CA 1
ATOM 1977 C C . ALA B 1 78 ? 23.089 76.310 -29.030 1.00 9.65 77 ALA B C 1
ATOM 1978 O O . ALA B 1 78 ? 22.287 76.553 -29.938 1.00 12.21 77 ALA B O 1
ATOM 1980 N N . LYS B 1 79 ? 23.795 75.184 -28.973 1.00 8.54 78 LYS B N 1
ATOM 1981 C CA . LYS B 1 79 ? 23.557 74.072 -29.908 1.00 9.83 78 LYS B CA 1
ATOM 1982 C C . LYS B 1 79 ? 22.517 73.104 -29.354 1.00 10.32 78 LYS B C 1
ATOM 1983 O O . LYS B 1 79 ? 21.764 72.483 -30.114 1.00 12.05 78 LYS B O 1
ATOM 1989 N N . VAL B 1 80 ? 22.489 72.958 -28.034 1.00 10.07 79 VAL B N 1
ATOM 1990 C CA A VAL B 1 80 ? 21.521 72.075 -27.406 0.50 8.36 79 VAL B CA 1
ATOM 1991 C CA B VAL B 1 80 ? 21.588 72.029 -27.357 0.50 9.54 79 VAL B CA 1
ATOM 1992 C C . VAL B 1 80 ? 21.086 72.651 -26.060 1.00 10.13 79 VAL B C 1
ATOM 1993 O O . VAL B 1 80 ? 21.879 73.317 -25.359 1.00 9.72 79 VAL B O 1
ATOM 2000 N N . ILE B 1 81 ? 19.803 72.453 -25.754 1.00 8.48 80 ILE B N 1
ATOM 2001 C CA . ILE B 1 81 ? 19.229 72.886 -24.498 1.00 8.51 80 ILE B CA 1
ATOM 2002 C C . ILE B 1 81 ? 18.615 71.639 -23.884 1.00 10.54 80 ILE B C 1
ATOM 2003 O O . ILE B 1 81 ? 17.919 70.875 -24.566 1.00 10.05 80 ILE B O 1
ATOM 2008 N N . ILE B 1 82 ? 18.969 71.388 -22.624 1.00 8.94 81 ILE B N 1
ATOM 2009 C CA . ILE B 1 82 ? 18.399 70.276 -21.862 1.00 8.33 81 ILE B CA 1
ATOM 2010 C C . ILE B 1 82 ? 17.480 70.905 -20.811 1.00 8.89 81 ILE B C 1
ATOM 2011 O O . ILE B 1 82 ? 17.947 71.669 -19.944 1.00 8.23 81 ILE B O 1
ATOM 2016 N N . LEU B 1 83 ? 16.190 70.591 -20.912 1.00 8.08 82 LEU B N 1
ATOM 2017 C CA . LEU B 1 83 ? 15.182 71.067 -19.978 1.00 7.72 82 LEU B CA 1
ATOM 2018 C C . LEU B 1 83 ? 15.033 70.021 -18.889 1.00 10.85 82 LEU B C 1
ATOM 2019 O O . LEU B 1 83 ? 14.967 68.818 -19.178 1.00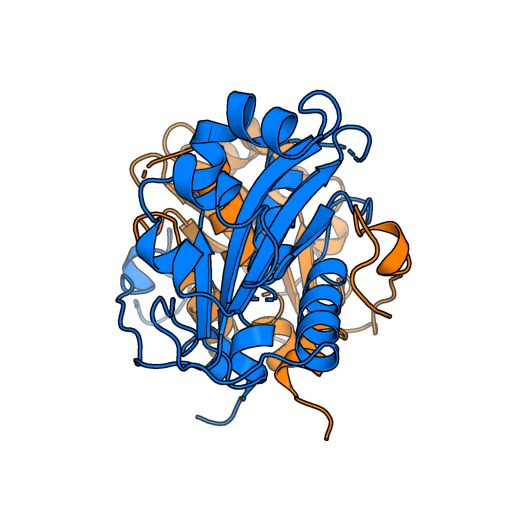 8.95 82 LEU B O 1
ATOM 2024 N N . VAL B 1 84 ? 14.983 70.492 -17.640 1.00 8.89 83 VAL B N 1
ATOM 2025 C CA . VAL B 1 84 ? 14.894 69.620 -16.463 1.00 9.54 83 VAL B CA 1
ATOM 2026 C C . VAL B 1 84 ? 13.574 69.883 -15.729 1.00 9.30 83 VAL B C 1
ATOM 2027 O O . VAL B 1 84 ? 13.194 71.034 -15.473 1.00 9.58 83 VAL B O 1
ATOM 2031 N N . PHE B 1 85 ? 12.869 68.802 -15.424 1.00 6.37 84 PHE B N 1
ATOM 2032 C CA . PHE B 1 85 ? 11.576 68.873 -14.731 1.00 8.36 84 PHE B CA 1
ATOM 2033 C C . PHE B 1 85 ? 11.559 67.888 -13.584 1.00 9.23 84 PHE B C 1
ATOM 2034 O O . PHE B 1 85 ? 12.397 67.000 -13.528 1.00 9.38 84 PHE B O 1
ATOM 2042 N N . LEU B 1 86 ? 10.602 68.069 -12.692 1.00 9.23 85 LEU B N 1
ATOM 2043 C CA . LEU B 1 86 ? 10.244 67.076 -11.686 1.00 6.59 85 LEU B CA 1
ATOM 2044 C C . LEU B 1 86 ? 8.880 66.510 -12.094 1.00 8.87 85 LEU B C 1
ATOM 2045 O O . LEU B 1 86 ? 7.978 67.260 -12.466 1.00 9.20 85 LEU B O 1
ATOM 2050 N N . ASP B 1 87 ? 8.771 65.191 -12.060 1.00 9.71 86 ASP B N 1
ATOM 2051 C CA . ASP B 1 87 ? 7.514 64.502 -12.260 1.00 8.60 86 ASP B CA 1
ATOM 2052 C C . ASP B 1 87 ? 6.871 64.530 -10.874 1.00 7.66 86 ASP B C 1
ATOM 2053 O O . ASP B 1 87 ? 7.387 63.926 -9.898 1.00 9.00 86 ASP B O 1
ATOM 2058 N N . ARG B 1 88 ? 5.779 65.271 -10.763 1.00 11.47 87 ARG B N 1
ATOM 2059 C CA . ARG B 1 88 ? 5.110 65.411 -9.468 1.00 12.68 87 ARG B CA 1
ATOM 2060 C C . ARG B 1 88 ? 4.672 64.086 -8.875 1.00 14.05 87 ARG B C 1
ATOM 2061 O O . ARG B 1 88 ? 4.607 63.960 -7.658 1.00 13.96 87 ARG B O 1
ATOM 2069 N N . GLU B 1 89 ? 4.423 63.078 -9.712 1.00 15.51 88 GLU B N 1
ATOM 2070 C CA . GLU B 1 89 ? 4.031 61.758 -9.210 1.00 17.73 88 GLU B CA 1
ATOM 2071 C C . GLU B 1 89 ? 5.198 60.983 -8.596 1.00 17.10 88 GLU B C 1
ATOM 2072 O O . GLU B 1 89 ? 4.977 59.968 -7.908 1.00 17.84 88 GLU B O 1
ATOM 2078 N N . ALA B 1 90 ? 6.425 61.438 -8.861 1.00 13.37 89 ALA B N 1
ATOM 2079 C CA . ALA B 1 90 ? 7.631 60.825 -8.318 1.00 13.20 89 ALA B CA 1
ATOM 2080 C C . ALA B 1 90 ? 8.215 61.583 -7.112 1.00 13.40 89 ALA B C 1
ATOM 2081 O O . ALA B 1 90 ? 9.202 61.143 -6.532 1.00 14.05 89 ALA B O 1
ATOM 2091 N N . TYR B 1 92 ? 8.462 63.267 -3.233 1.00 13.22 91 TYR B N 1
ATOM 2092 C CA . TYR B 1 92 ? 8.150 62.907 -1.832 1.00 11.06 91 TYR B CA 1
ATOM 2093 C C . TYR B 1 92 ? 8.221 64.128 -0.902 1.00 11.39 91 TYR B C 1
ATOM 2094 O O . TYR B 1 92 ? 7.593 64.159 0.171 1.00 11.93 91 TYR B O 1
ATOM 2103 N N . ASN B 1 93 ? 8.940 65.162 -1.327 1.00 10.97 92 ASN B N 1
ATOM 2104 C CA . ASN B 1 93 ? 9.168 66.321 -0.497 1.00 10.61 92 ASN B CA 1
ATOM 2105 C C . ASN B 1 93 ? 9.590 67.448 -1.398 1.00 12.72 92 ASN B C 1
ATOM 2106 O O . ASN B 1 93 ? 10.625 67.334 -2.070 1.00 10.97 92 ASN B O 1
ATOM 2111 N N . GLU B 1 94 ? 8.812 68.534 -1.416 1.00 13.45 93 GLU B N 1
ATOM 2112 C CA . GLU B 1 94 ? 9.114 69.647 -2.328 1.00 15.22 93 GLU B CA 1
ATOM 2113 C C . GLU B 1 94 ? 10.547 70.145 -2.199 1.00 10.66 93 GLU B C 1
ATOM 2114 O O . GLU B 1 94 ? 11.300 70.138 -3.186 1.00 9.56 93 GLU B O 1
ATOM 2120 N N . VAL B 1 95 ? 10.932 70.578 -1.002 1.00 11.21 94 VAL B N 1
ATOM 2121 C CA . VAL B 1 95 ? 12.299 71.113 -0.818 1.00 9.74 94 VAL B CA 1
ATOM 2122 C C . VAL B 1 95 ? 13.383 70.112 -1.243 1.00 9.04 94 VAL B C 1
ATOM 2123 O O . VAL B 1 95 ? 14.275 70.453 -2.021 1.00 11.10 94 VAL B O 1
ATOM 2127 N N . LYS B 1 96 ? 13.291 68.869 -0.773 1.00 7.90 95 LYS B N 1
ATOM 2128 C CA . LYS B 1 96 ? 14.330 67.887 -1.045 1.00 8.51 95 LYS B CA 1
ATOM 2129 C C . LYS B 1 96 ? 14.342 67.421 -2.513 1.00 9.03 95 LYS B C 1
ATOM 2130 O O . LYS B 1 96 ? 15.388 67.011 -3.029 1.00 9.18 95 LYS B O 1
ATOM 2136 N N . ASP B 1 97 ? 13.197 67.445 -3.182 1.00 7.77 96 ASP B N 1
ATOM 2137 C CA . ASP B 1 97 ? 13.174 67.071 -4.617 1.00 7.82 96 ASP B CA 1
ATOM 2138 C C . ASP B 1 97 ? 13.756 68.208 -5.501 1.00 7.34 96 ASP B C 1
ATOM 2139 O O . ASP B 1 97 ? 14.412 67.936 -6.517 1.00 8.45 96 ASP B O 1
ATOM 2144 N N . HIS B 1 98 ? 13.559 69.466 -5.097 1.00 7.25 97 HIS B N 1
ATOM 2145 C CA . HIS B 1 98 ? 14.203 70.592 -5.772 1.00 7.20 97 HIS B CA 1
ATOM 2146 C C . HIS B 1 98 ? 15.718 70.494 -5.539 1.00 7.68 97 HIS B C 1
ATOM 2147 O O . HIS B 1 98 ? 16.487 70.710 -6.452 1.00 5.25 97 HIS B O 1
ATOM 2154 N N . GLN B 1 99 ? 16.155 70.114 -4.326 1.00 7.82 98 GLN B N 1
ATOM 2155 C CA . GLN B 1 99 ? 17.601 69.948 -4.075 1.00 8.29 98 GLN B CA 1
ATOM 2156 C C . GLN B 1 99 ? 18.137 68.862 -5.019 1.00 8.01 98 GLN B C 1
ATOM 2157 O O . GLN B 1 99 ? 19.217 68.980 -5.606 1.00 7.40 98 GLN B O 1
ATOM 2163 N N . ALA B 1 100 ? 17.360 67.788 -5.170 1.00 7.14 99 ALA B N 1
ATOM 2164 C CA . ALA B 1 100 ? 17.732 66.701 -6.079 1.00 7.61 99 ALA B CA 1
ATOM 2165 C C . ALA B 1 100 ? 17.872 67.164 -7.534 1.00 5.98 99 ALA B C 1
ATOM 2166 O O . ALA B 1 100 ? 18.776 66.700 -8.227 1.00 9.24 99 ALA B O 1
ATOM 2168 N N . ALA B 1 101 ? 17.010 68.082 -7.962 1.00 6.79 100 ALA B N 1
ATOM 2169 C CA . ALA B 1 101 ? 17.071 68.661 -9.304 1.00 6.33 100 ALA B CA 1
ATOM 2170 C C . ALA B 1 101 ? 18.351 69.473 -9.429 1.00 7.40 100 ALA B C 1
ATOM 2171 O O . ALA B 1 101 ? 19.025 69.428 -10.447 1.00 7.72 100 ALA B O 1
ATOM 2173 N N . GLY B 1 102 ? 18.729 70.168 -8.366 1.00 5.16 101 GLY B N 1
ATOM 2174 C CA . GLY B 1 102 ? 19.977 70.901 -8.361 1.00 5.71 101 GLY B CA 1
ATOM 2175 C C . GLY B 1 102 ? 21.182 69.982 -8.484 1.00 5.19 101 GLY B C 1
ATOM 2176 O O . GLY B 1 102 ? 22.136 70.295 -9.200 1.00 6.98 101 GLY B O 1
ATOM 2177 N N . ALA B 1 103 ? 21.140 68.847 -7.801 1.00 7.29 102 ALA B N 1
ATOM 2178 C CA . ALA B 1 103 ? 22.229 67.870 -7.862 1.00 6.48 102 ALA B CA 1
ATOM 2179 C C . ALA B 1 103 ? 22.365 67.301 -9.297 1.00 7.28 102 ALA B C 1
ATOM 2180 O O . ALA B 1 103 ? 23.465 67.123 -9.820 1.00 7.89 102 ALA B O 1
ATOM 2182 N N . ALA B 1 104 ? 21.231 67.042 -9.941 1.00 6.39 103 ALA B N 1
ATOM 2183 C CA . ALA B 1 104 ? 21.184 66.567 -11.341 1.00 6.33 103 ALA B CA 1
ATOM 2184 C C . ALA B 1 104 ? 21.779 67.571 -12.312 1.00 6.35 103 ALA B C 1
ATOM 2185 O O . ALA B 1 104 ? 22.601 67.213 -13.164 1.00 5.40 103 ALA B O 1
ATOM 2187 N N . VAL B 1 105 ? 21.339 68.840 -12.183 1.00 5.27 104 VAL B N 1
ATOM 2188 C CA . VAL B 1 105 ? 21.861 69.923 -12.994 1.00 5.90 104 VAL B CA 1
ATOM 2189 C C . VAL B 1 105 ? 23.370 70.022 -12.777 1.00 7.08 104 VAL B C 1
ATOM 2190 O O . VAL B 1 105 ? 24.117 70.064 -13.735 1.00 6.55 104 VAL B O 1
ATOM 2194 N N . GLN B 1 106 ? 23.805 70.019 -11.518 1.00 7.22 105 GLN B N 1
ATOM 2195 C CA . GLN B 1 106 ? 25.230 70.129 -11.239 1.00 6.33 105 GLN B CA 1
ATOM 2196 C C . GLN B 1 106 ? 25.997 68.982 -11.899 1.00 6.27 105 GLN B C 1
ATOM 2197 O O . GLN B 1 106 ? 27.032 69.204 -12.499 1.00 8.26 105 GLN B O 1
ATOM 2203 N N . ASN B 1 107 ? 25.532 67.755 -11.764 1.00 8.05 106 ASN B N 1
ATOM 2204 C CA . ASN B 1 107 ? 26.193 66.645 -12.466 1.00 6.32 106 ASN B CA 1
ATOM 2205 C C . ASN B 1 107 ? 26.311 66.899 -13.966 1.00 7.44 106 ASN B C 1
ATOM 2206 O O . ASN B 1 107 ? 27.322 66.574 -14.606 1.00 7.88 106 ASN B O 1
ATOM 2219 N N . LEU B 1 109 ? 26.326 69.842 -15.567 1.00 5.95 108 LEU B N 1
ATOM 2220 C CA . LEU B 1 109 ? 27.275 70.936 -15.818 1.00 6.63 108 LEU B CA 1
ATOM 2221 C C . LEU B 1 109 ? 28.714 70.404 -15.708 1.00 5.20 108 LEU B C 1
ATOM 2222 O O . LEU B 1 109 ? 29.594 70.748 -16.525 1.00 5.78 108 LEU B O 1
ATOM 2227 N N . LEU B 1 110 ? 28.962 69.565 -14.691 1.00 6.71 109 LEU B N 1
ATOM 2228 C CA . LEU B 1 110 ? 30.297 68.994 -14.522 1.00 7.46 109 LEU B CA 1
ATOM 2229 C C . LEU B 1 110 ? 30.660 68.076 -15.679 1.00 7.81 109 LEU B C 1
ATOM 2230 O O . LEU B 1 110 ? 31.780 68.118 -16.186 1.00 8.76 109 LEU B O 1
ATOM 2235 N N . ALA B 1 111 ? 29.723 67.214 -16.059 1.00 6.15 110 ALA B N 1
ATOM 2236 C CA . ALA B 1 111 ? 29.902 66.314 -17.220 1.00 7.51 110 ALA B CA 1
ATOM 2237 C C . ALA B 1 111 ? 30.161 67.104 -18.503 1.00 9.64 110 ALA B C 1
ATOM 2238 O O . ALA B 1 111 ? 31.050 66.743 -19.300 1.00 8.98 110 ALA B O 1
ATOM 2240 N N . ALA B 1 112 ? 29.417 68.204 -18.708 1.00 6.31 111 ALA B N 1
ATOM 2241 C CA . ALA B 1 112 ? 29.608 69.032 -19.920 1.00 6.37 111 ALA B CA 1
ATOM 2242 C C . ALA B 1 112 ? 31.057 69.546 -19.903 1.00 6.88 111 ALA B C 1
ATOM 2243 O O . ALA B 1 112 ? 31.801 69.447 -20.902 1.00 9.51 111 ALA B O 1
ATOM 2245 N N . HIS B 1 113 ? 31.439 70.088 -18.766 1.00 6.89 112 HIS B N 1
ATOM 2246 C CA . HIS B 1 113 ? 32.807 70.603 -18.605 1.00 9.93 112 HIS B CA 1
ATOM 2247 C C . HIS B 1 113 ? 33.833 69.491 -18.873 1.00 10.46 112 HIS B C 1
ATOM 2248 O O . HIS B 1 113 ? 34.848 69.694 -19.577 1.00 9.73 112 HIS B O 1
ATOM 2255 N N . ALA B 1 114 ? 33.586 68.317 -18.305 1.00 10.53 113 ALA B N 1
ATOM 2256 C CA . ALA B 1 114 ? 34.511 67.173 -18.482 1.00 10.21 113 ALA B CA 1
ATOM 2257 C C . ALA B 1 114 ? 34.668 66.756 -19.957 1.00 13.54 113 ALA B C 1
ATOM 2258 O O . ALA B 1 114 ? 35.688 66.156 -20.344 1.00 14.61 113 ALA B O 1
ATOM 2260 N N . LEU B 1 115 ? 33.653 67.057 -20.766 1.00 12.52 114 LEU B N 1
ATOM 2261 C CA . LEU B 1 115 ? 33.636 66.733 -22.193 1.00 11.90 114 LEU B CA 1
ATOM 2262 C C . LEU B 1 115 ? 34.126 67.922 -23.003 1.00 12.67 114 LEU B C 1
ATOM 2263 O O . LEU B 1 115 ? 34.031 67.921 -24.229 1.00 14.91 114 LEU B O 1
ATOM 2268 N N . GLN B 1 116 ? 34.655 68.932 -22.318 1.00 12.40 115 GLN B N 1
ATOM 2269 C CA . GLN B 1 116 ? 35.158 70.161 -22.943 1.00 15.29 115 GLN B CA 1
ATOM 2270 C C . GLN B 1 116 ? 34.080 71.010 -23.637 1.00 13.32 115 GLN B C 1
ATOM 2271 O O . GLN B 1 116 ? 34.363 71.788 -24.558 1.00 16.19 115 GLN B O 1
ATOM 2277 N N . LEU B 1 117 ? 32.841 70.861 -23.178 1.00 12.56 116 LEU B N 1
ATOM 2278 C CA . LEU B 1 117 ? 31.736 71.661 -23.641 1.00 10.96 116 LEU B CA 1
ATOM 2279 C C . LEU B 1 117 ? 31.541 72.809 -22.665 1.00 10.59 116 LEU B C 1
ATOM 2280 O O . LEU B 1 117 ? 31.986 72.747 -21.532 1.00 13.83 116 LEU B O 1
ATOM 2285 N N . GLY B 1 118 ? 30.891 73.873 -23.111 1.00 7.32 117 GLY B N 1
ATOM 2286 C CA . GLY B 1 118 ? 30.542 74.980 -22.238 1.00 10.11 117 GLY B CA 1
ATOM 2287 C C . GLY B 1 118 ? 29.045 74.864 -21.999 1.00 11.15 117 GLY B C 1
ATOM 2288 O O . GLY B 1 118 ? 28.288 74.474 -22.891 1.00 10.55 117 GLY B O 1
ATOM 2289 N N . ALA B 1 119 ? 28.616 75.179 -20.787 1.00 9.03 118 ALA B N 1
ATOM 2290 C CA . ALA B 1 119 ? 27.202 75.161 -20.484 1.00 8.85 118 ALA B CA 1
ATOM 2291 C C . ALA B 1 119 ? 26.850 76.212 -19.468 1.00 7.34 118 ALA B C 1
ATOM 2292 O O . ALA B 1 119 ? 27.720 76.694 -18.734 1.00 7.07 118 ALA B O 1
ATOM 2294 N N . VAL B 1 120 ? 25.559 76.529 -19.389 1.00 7.76 119 VAL B N 1
ATOM 2295 C CA . VAL B 1 120 ? 25.072 77.468 -18.399 1.00 6.69 119 VAL B CA 1
ATOM 2296 C C . VAL B 1 120 ? 23.698 77.075 -17.902 1.00 7.36 119 VAL B C 1
ATOM 2297 O O . VAL B 1 120 ? 22.834 76.729 -18.680 1.00 6.82 119 VAL B O 1
ATOM 2301 N N . TRP B 1 121 ? 23.562 77.078 -16.576 1.00 7.53 120 TRP B N 1
ATOM 2302 C CA . TRP B 1 121 ? 22.310 76.824 -15.881 1.00 8.67 120 TRP B CA 1
ATOM 2303 C C . TRP B 1 121 ? 21.410 78.041 -16.087 1.00 7.47 120 TRP B C 1
ATOM 2304 O O . TRP B 1 121 ? 21.780 79.162 -15.686 1.00 8.69 120 TRP B O 1
ATOM 2315 N N . LEU B 1 122 ? 20.259 77.862 -16.743 1.00 8.78 121 LEU B N 1
ATOM 2316 C CA . LEU B 1 122 ? 19.280 78.957 -16.913 1.00 7.76 121 LEU B CA 1
ATOM 2317 C C . LEU B 1 122 ? 18.074 78.712 -16.027 1.00 8.24 121 LEU B C 1
ATOM 2318 O O . LEU B 1 122 ? 17.338 77.741 -16.204 1.00 9.37 121 LEU B O 1
ATOM 2323 N N . GLY B 1 123 ? 17.892 79.616 -15.072 1.00 11.00 122 GLY B N 1
ATOM 2324 C CA . GLY B 1 123 ? 16.777 79.560 -14.112 1.00 7.78 122 GLY B CA 1
ATOM 2325 C C . GLY B 1 123 ? 15.777 80.689 -14.289 1.00 8.95 122 GLY B C 1
ATOM 2326 O O . GLY B 1 123 ? 14.617 80.542 -13.862 1.00 7.14 122 GLY B O 1
ATOM 2327 N N . GLU B 1 124 ? 16.165 81.812 -14.900 1.00 9.28 123 GLU B N 1
ATOM 2328 C CA . GLU B 1 124 ? 15.184 82.904 -15.091 1.00 9.25 123 GLU B CA 1
ATOM 2329 C C . GLU B 1 124 ? 13.971 82.413 -15.905 1.00 9.42 123 GLU B C 1
ATOM 2330 O O . GLU B 1 124 ? 12.830 82.822 -15.687 1.00 12.76 123 GLU B O 1
ATOM 2336 N N . ILE B 1 125 ? 14.265 81.550 -16.864 1.00 10.08 124 ILE B N 1
ATOM 2337 C CA . ILE B 1 125 ? 13.256 80.975 -17.762 1.00 10.76 124 ILE B CA 1
ATOM 2338 C C . ILE B 1 125 ? 12.132 80.255 -17.020 1.00 8.56 124 ILE B C 1
ATOM 2339 O O . ILE B 1 125 ? 10.975 80.243 -17.490 1.00 11.86 124 ILE B O 1
ATOM 2344 N N . ILE B 1 126 ? 12.425 79.682 -15.850 1.00 10.47 125 ILE B N 1
ATOM 2345 C CA . ILE B 1 126 ? 11.399 78.905 -15.131 1.00 9.30 125 ILE B CA 1
ATOM 2346 C C . ILE B 1 126 ? 10.302 79.783 -14.551 1.00 9.64 125 ILE B C 1
ATOM 2347 O O . ILE B 1 126 ? 9.237 79.281 -14.214 1.00 11.63 125 ILE B O 1
ATOM 2352 N N . ASN B 1 127 ? 10.566 81.084 -14.440 1.00 12.21 126 ASN B N 1
ATOM 2353 C CA . ASN B 1 127 ? 9.594 82.030 -13.937 1.00 12.88 126 ASN B CA 1
ATOM 2354 C C . ASN B 1 127 ? 8.363 82.068 -14.867 1.00 12.96 126 ASN B C 1
ATOM 2355 O O . ASN B 1 127 ? 7.275 82.443 -14.446 1.00 12.66 126 ASN B O 1
ATOM 2360 N N . GLN B 1 128 ? 8.573 81.710 -16.133 1.00 12.36 127 GLN B N 1
ATOM 2361 C CA . GLN B 1 128 ? 7.531 81.720 -17.152 1.00 11.05 127 GLN B CA 1
ATOM 2362 C C . GLN B 1 128 ? 6.945 80.332 -17.407 1.00 11.63 127 GLN B C 1
ATOM 2363 O O . GLN B 1 128 ? 6.256 80.125 -18.406 1.00 13.09 127 GLN B O 1
ATOM 2369 N N . ALA B 1 129 ? 7.175 79.390 -16.503 1.00 10.68 128 ALA B N 1
ATOM 2370 C CA . ALA B 1 129 ? 6.681 78.006 -16.661 1.00 10.16 128 ALA B CA 1
ATOM 2371 C C . ALA B 1 129 ? 5.190 77.891 -16.995 1.00 12.30 128 ALA B C 1
ATOM 2372 O O . ALA B 1 129 ? 4.790 77.049 -17.813 1.00 10.47 128 ALA B O 1
ATOM 2374 N N . ALA B 1 130 ? 4.375 78.759 -16.402 1.00 15.51 129 ALA B N 1
ATOM 2375 C CA . ALA B 1 130 ? 2.908 78.655 -16.582 1.00 16.89 129 ALA B CA 1
ATOM 2376 C C . ALA B 1 130 ? 2.447 78.877 -18.027 1.00 16.32 129 ALA B C 1
ATOM 2377 O O . ALA B 1 130 ? 1.425 78.298 -18.449 1.00 19.06 129 ALA B O 1
ATOM 2379 N N . THR B 1 131 ? 3.188 79.684 -18.780 1.00 15.73 130 THR B N 1
ATOM 2380 C CA . THR B 1 131 ? 2.896 79.936 -20.204 1.00 17.51 130 THR B CA 1
ATOM 2381 C C . THR B 1 131 ? 3.811 79.119 -21.137 1.00 15.36 130 THR B C 1
ATOM 2382 O O . THR B 1 131 ? 3.414 78.634 -22.199 1.00 12.92 130 THR B O 1
ATOM 2386 N N . LEU B 1 132 ? 5.048 78.924 -20.724 1.00 14.65 131 LEU B N 1
ATOM 2387 C CA . LEU B 1 132 ? 5.988 78.178 -21.535 1.00 13.28 131 LEU B CA 1
ATOM 2388 C C . LEU B 1 132 ? 5.604 76.707 -21.711 1.00 12.01 131 LEU B C 1
ATOM 2389 O O . LEU B 1 132 ? 5.639 76.191 -22.836 1.00 12.53 131 LEU B O 1
ATOM 2394 N N . LEU B 1 133 ? 5.267 76.025 -20.617 1.00 10.74 132 LEU B N 1
ATOM 2395 C CA . LEU B 1 133 ? 4.948 74.595 -20.695 1.00 9.90 132 LEU B CA 1
ATOM 2396 C C . LEU B 1 133 ? 3.809 74.304 -21.666 1.00 10.85 132 LEU B C 1
ATOM 2397 O O . LEU B 1 133 ? 3.968 73.470 -22.540 1.00 11.72 132 LEU B O 1
ATOM 2402 N N . PRO B 1 134 ? 2.677 75.017 -21.543 1.00 11.73 133 PRO B N 1
ATOM 2403 C CA . PRO B 1 134 ? 1.597 74.854 -22.524 1.00 13.52 133 PRO B CA 1
ATOM 2404 C C . PRO B 1 134 ? 2.072 75.132 -23.962 1.00 13.91 133 PRO B C 1
ATOM 2405 O O . PRO B 1 134 ? 1.711 74.393 -24.875 1.00 13.00 133 PRO B O 1
ATOM 2409 N N . ALA B 1 135 ? 2.901 76.160 -24.159 1.00 11.67 134 ALA B N 1
ATOM 2410 C CA . ALA B 1 135 ? 3.449 76.480 -25.477 1.00 11.55 134 ALA B CA 1
ATOM 2411 C C . ALA B 1 135 ? 4.287 75.326 -26.070 1.00 11.45 134 ALA B C 1
ATOM 2412 O O . ALA B 1 135 ? 4.389 75.173 -27.285 1.00 12.52 134 ALA B O 1
ATOM 2414 N N . LEU B 1 136 ? 4.914 74.561 -25.190 1.00 10.86 135 LEU B N 1
ATOM 2415 C CA . LEU B 1 136 ? 5.714 73.366 -25.535 1.00 9.47 135 LEU B CA 1
ATOM 2416 C C . LEU B 1 136 ? 4.895 72.051 -25.554 1.00 10.69 135 LEU B C 1
ATOM 2417 O O . LEU B 1 136 ? 5.438 70.971 -25.778 1.00 11.20 135 LEU B O 1
ATOM 2422 N N . ALA B 1 137 ? 3.585 72.167 -25.369 1.00 9.41 136 ALA B N 1
ATOM 2423 C CA . ALA B 1 137 ? 2.655 71.022 -25.280 1.00 11.61 136 ALA B CA 1
ATOM 2424 C C . ALA B 1 137 ? 3.000 70.054 -24.142 1.00 13.03 136 ALA B C 1
ATOM 2425 O O . ALA B 1 137 ? 2.932 68.828 -24.301 1.00 14.23 136 ALA B O 1
ATOM 2427 N N . LEU B 1 138 ? 3.421 70.633 -23.011 1.00 10.75 137 LEU B N 1
ATOM 2428 C CA . LEU B 1 138 ? 3.755 69.896 -21.804 1.00 12.07 137 LEU B CA 1
ATOM 2429 C C . LEU B 1 138 ? 2.761 70.308 -20.734 1.00 14.25 137 LEU B C 1
ATOM 2430 O O . LEU B 1 138 ? 2.228 71.428 -20.760 1.00 13.97 137 LEU B O 1
ATOM 2435 N N . ASP B 1 139 ? 2.517 69.397 -19.804 1.00 15.57 138 ASP B N 1
ATOM 2436 C CA . ASP B 1 139 ? 1.512 69.594 -18.778 1.00 16.33 138 ASP B CA 1
ATOM 2437 C C . ASP B 1 139 ? 2.099 70.008 -17.448 1.00 14.66 138 ASP B C 1
ATOM 2438 O O . ASP B 1 139 ? 2.688 69.189 -16.773 1.00 14.67 138 ASP B O 1
ATOM 2443 N N . PRO B 1 140 ? 1.881 71.269 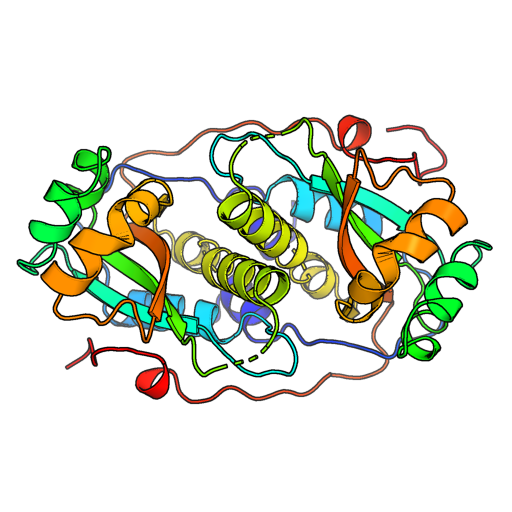-17.061 1.00 15.05 139 PRO B N 1
ATOM 2444 C CA . PRO B 1 140 ? 2.411 71.814 -15.824 1.00 16.60 139 PRO B CA 1
ATOM 2445 C C . PRO B 1 140 ? 1.717 71.288 -14.574 1.00 15.97 139 PRO B C 1
ATOM 2446 O O . PRO B 1 140 ? 2.222 71.491 -13.460 1.00 16.83 139 PRO B O 1
ATOM 2450 N N . ALA B 1 141 ? 0.560 70.644 -14.737 1.00 16.31 140 ALA B N 1
ATOM 2451 C CA . ALA B 1 141 ? -0.083 70.002 -13.587 1.00 15.77 140 ALA B CA 1
ATOM 2452 C C . ALA B 1 141 ? 0.759 68.775 -13.195 1.00 14.12 140 ALA B C 1
ATOM 2453 O O . ALA B 1 141 ? 0.867 68.415 -12.029 1.00 15.12 140 ALA B O 1
ATOM 2455 N N . ARG B 1 142 ? 1.341 68.115 -14.190 1.00 13.50 141 ARG B N 1
ATOM 2456 C CA . ARG B 1 142 ? 2.178 66.942 -13.975 1.00 13.86 141 ARG B CA 1
ATOM 2457 C C . ARG B 1 142 ? 3.660 67.285 -13.764 1.00 12.87 141 ARG B C 1
ATOM 2458 O O . ARG B 1 142 ? 4.368 66.613 -12.993 1.00 12.79 141 ARG B O 1
ATOM 2466 N N . LEU B 1 143 ? 4.117 68.335 -14.422 1.00 11.52 142 LEU B N 1
ATOM 2467 C CA . LEU B 1 143 ? 5.543 68.662 -14.407 1.00 12.18 142 LEU B CA 1
ATOM 2468 C C . LEU B 1 143 ? 5.872 70.006 -13.792 1.00 10.99 142 LEU B C 1
ATOM 2469 O O . LEU B 1 143 ? 5.257 71.016 -14.106 1.00 12.75 142 LEU B O 1
ATOM 2474 N N . SER B 1 144 ? 6.859 69.998 -12.910 1.00 12.72 143 SER B N 1
ATOM 2475 C CA . SER B 1 144 ? 7.423 71.217 -12.354 1.00 10.55 143 SER B CA 1
ATOM 2476 C C . SER B 1 144 ? 8.674 71.502 -13.201 1.00 10.77 143 SER B C 1
ATOM 2477 O O . SER B 1 144 ? 9.520 70.639 -13.326 1.00 12.47 143 SER B O 1
ATOM 2480 N N . PHE B 1 145 ? 8.797 72.700 -13.755 1.00 10.27 144 PHE B N 1
ATOM 2481 C CA . PHE B 1 145 ? 9.950 73.056 -14.585 1.00 8.88 144 PHE B CA 1
ATOM 2482 C C . PHE B 1 145 ? 11.051 73.590 -13.656 1.00 7.32 144 PHE B C 1
ATOM 2483 O O . PHE B 1 145 ? 10.872 74.636 -13.017 1.00 9.57 144 PHE B O 1
ATOM 2491 N N . GLU B 1 146 ? 12.186 72.894 -13.640 1.00 7.35 145 GLU B N 1
ATOM 2492 C CA . GLU B 1 146 ? 13.278 73.185 -12.711 1.00 8.70 145 GLU B CA 1
ATOM 2493 C C . GLU B 1 146 ? 14.405 74.064 -13.240 1.00 10.51 145 GLU B C 1
ATOM 2494 O O . GLU B 1 146 ? 14.879 74.960 -12.516 1.00 8.30 145 GLU B O 1
ATOM 2500 N N . ALA B 1 147 ? 14.815 73.807 -14.486 1.00 7.90 146 ALA B N 1
ATOM 2501 C CA . ALA B 1 147 ? 15.950 74.484 -15.090 1.00 10.47 146 ALA B CA 1
ATOM 2502 C C . ALA B 1 147 ? 16.088 74.164 -16.573 1.00 9.18 146 ALA B C 1
ATOM 2503 O O . ALA B 1 147 ? 15.556 73.162 -17.060 1.00 9.27 146 ALA B O 1
ATOM 2505 N N . ALA B 1 148 ? 16.789 75.023 -17.298 1.00 8.43 147 ALA B N 1
ATOM 2506 C CA . ALA B 1 148 ? 17.200 74.737 -18.662 1.00 8.59 147 ALA B CA 1
ATOM 2507 C C . ALA B 1 148 ? 18.726 74.892 -18.651 1.00 9.22 147 ALA B C 1
ATOM 2508 O O . ALA B 1 148 ? 19.258 75.802 -17.991 1.00 13.99 147 ALA B O 1
ATOM 2510 N N . ILE B 1 149 ? 19.424 73.961 -19.288 1.00 7.78 148 ILE B N 1
ATOM 2511 C CA . ILE B 1 149 ? 20.874 74.030 -19.436 1.00 7.98 148 ILE B CA 1
ATOM 2512 C C . ILE B 1 149 ? 21.139 74.266 -20.910 1.00 8.71 148 ILE B C 1
ATOM 2513 O O . ILE B 1 149 ? 20.734 73.442 -21.746 1.00 8.65 148 ILE B O 1
ATOM 2518 N N . ALA B 1 150 ? 21.825 75.362 -21.231 1.00 6.97 149 ALA B N 1
ATOM 2519 C CA . ALA B 1 150 ? 22.220 75.723 -22.609 1.00 5.08 149 ALA B CA 1
ATOM 2520 C C . ALA B 1 150 ? 23.637 75.245 -22.771 1.00 8.05 149 ALA B C 1
ATOM 2521 O O . ALA B 1 150 ? 24.471 75.427 -21.861 1.00 7.98 149 ALA B O 1
ATOM 2523 N N . ALA B 1 151 ? 23.953 74.658 -23.920 1.00 8.19 150 ALA B N 1
ATOM 2524 C CA . ALA B 1 151 ? 25.297 74.107 -24.090 1.00 9.26 150 ALA B CA 1
ATOM 2525 C C . ALA B 1 151 ? 25.793 74.167 -25.522 1.00 7.54 150 ALA B C 1
ATOM 2526 O O . ALA B 1 151 ? 25.015 74.234 -26.462 1.00 8.48 150 ALA B O 1
ATOM 2528 N N . GLY B 1 152 ? 27.111 74.145 -25.660 1.00 8.50 151 GLY B N 1
ATOM 2529 C CA . GLY B 1 152 ? 27.742 74.163 -26.978 1.00 8.25 151 GLY B CA 1
ATOM 2530 C C . GLY B 1 152 ? 29.238 74.118 -26.774 1.00 7.87 151 GLY B C 1
ATOM 2531 O O . GLY B 1 152 ? 29.709 74.124 -25.642 1.00 8.96 151 GLY B O 1
ATOM 2532 N N . HIS B 1 153 ? 29.999 74.047 -27.853 1.00 7.13 152 HIS B N 1
ATOM 2533 C CA . HIS B 1 153 ? 31.445 74.113 -27.695 1.00 9.28 152 HIS B CA 1
ATOM 2534 C C . HIS B 1 153 ? 31.768 75.541 -27.255 1.00 8.33 152 HIS B C 1
ATOM 2535 O O . HIS B 1 153 ? 31.184 76.502 -27.762 1.00 11.08 152 HIS B O 1
ATOM 2542 N N . PRO B 1 154 ? 32.682 75.693 -26.288 1.00 9.17 153 PRO B N 1
ATOM 2543 C CA . PRO B 1 154 ? 32.880 77.049 -25.750 1.00 10.14 153 PRO B CA 1
ATOM 2544 C C . PRO B 1 154 ? 33.629 78.041 -26.663 1.00 10.75 153 PRO B C 1
ATOM 2545 O O . PRO B 1 154 ? 34.629 77.649 -27.302 1.00 10.97 153 PRO B O 1
ATOM 2549 N N . ALA B 1 155 ? 33.146 79.286 -26.687 1.00 8.88 154 ALA B N 1
ATOM 2550 C CA . ALA B 1 155 ? 33.762 80.408 -27.409 1.00 12.96 154 ALA B CA 1
ATOM 2551 C C . ALA B 1 155 ? 34.294 81.461 -26.412 1.00 15.78 154 ALA B C 1
ATOM 2552 O O . ALA B 1 155 ? 34.730 82.545 -26.816 1.00 17.58 154 ALA B O 1
ATOM 2554 N N . GLN B 1 156 ? 34.213 81.171 -25.112 1.00 14.15 155 GLN B N 1
ATOM 2555 C CA . GLN B 1 156 ? 34.741 82.059 -24.065 1.00 15.60 155 GLN B CA 1
ATOM 2556 C C . GLN B 1 156 ? 35.211 81.143 -22.930 1.00 14.33 155 GLN B C 1
ATOM 2557 O O . GLN B 1 156 ? 34.825 79.974 -22.863 1.00 15.39 155 GLN B O 1
ATOM 2563 N N . ASN B 1 157 ? 36.038 81.678 -22.035 1.00 16.50 156 ASN B N 1
ATOM 2564 C CA . ASN B 1 157 ? 36.561 80.917 -20.896 1.00 18.47 156 ASN B CA 1
ATOM 2565 C C . ASN B 1 157 ? 35.675 80.950 -19.646 1.00 18.51 156 ASN B C 1
ATOM 2566 O O . ASN B 1 157 ? 35.775 80.071 -18.761 1.00 20.15 156 ASN B O 1
ATOM 2571 N N . GLY B 1 158 ? 34.816 81.946 -19.575 1.00 15.25 157 GLY B N 1
ATOM 2572 C CA . GLY B 1 158 ? 33.986 82.151 -18.404 1.00 15.52 157 GLY B CA 1
ATOM 2573 C C . GLY B 1 158 ? 34.802 82.871 -17.345 1.00 13.46 157 GLY B C 1
ATOM 2574 O O . GLY B 1 158 ? 36.034 82.911 -17.423 1.00 11.71 157 GLY B O 1
ATOM 2575 N N . SER B 1 159 ? 34.109 83.461 -16.375 1.00 12.12 158 SER B N 1
ATOM 2576 C CA . SER B 1 159 ? 34.746 84.187 -15.301 1.00 12.53 158 SER B CA 1
ATOM 2577 C C . SER B 1 159 ? 33.794 84.360 -14.151 1.00 9.29 158 SER B C 1
ATOM 2578 O O . SER B 1 159 ? 32.649 84.807 -14.343 1.00 10.91 158 SER B O 1
ATOM 2581 N N . SER B 1 160 ? 34.250 84.033 -12.944 1.00 9.35 159 SER B N 1
ATOM 2582 C CA . SER B 1 160 ? 33.409 84.220 -11.769 1.00 10.06 159 SER B CA 1
ATOM 2583 C C . SER B 1 160 ? 34.268 84.503 -10.519 1.00 12.40 159 SER B C 1
ATOM 2584 O O . SER B 1 160 ? 35.486 84.669 -10.582 1.00 14.75 159 SER B O 1
ATOM 2587 N N . SER B 1 161 ? 33.607 84.596 -9.386 1.00 11.40 160 SER B N 1
ATOM 2588 C CA . SER B 1 161 ? 34.304 84.789 -8.132 1.00 10.22 160 SER B CA 1
ATOM 2589 C C . SER B 1 161 ? 33.457 84.170 -7.035 1.00 11.34 160 SER B C 1
ATOM 2590 O O . SER B 1 161 ? 32.261 83.948 -7.228 1.00 8.96 160 SER B O 1
ATOM 2593 N N . ARG B 1 162 ? 34.090 83.845 -5.915 1.00 10.10 161 ARG B N 1
ATOM 2594 C CA . ARG B 1 162 ? 33.380 83.421 -4.721 1.00 8.22 161 ARG B CA 1
ATOM 2595 C C . ARG B 1 162 ? 34.016 84.135 -3.545 1.00 9.75 161 ARG B C 1
ATOM 2596 O O . ARG B 1 162 ? 35.232 84.355 -3.524 1.00 10.18 161 ARG B O 1
ATOM 2604 N N . ARG B 1 163 ? 33.208 84.398 -2.541 1.00 9.56 162 ARG B N 1
ATOM 2605 C CA . ARG B 1 163 ? 33.703 84.960 -1.274 1.00 13.04 162 ARG B CA 1
ATOM 2606 C C . ARG B 1 163 ? 34.537 83.857 -0.601 1.00 10.26 162 ARG B C 1
ATOM 2607 O O . ARG B 1 163 ? 34.379 82.656 -0.930 1.00 13.26 162 ARG B O 1
ATOM 2615 N N . PRO B 1 164 ? 35.454 84.233 0.330 1.00 9.52 163 PRO B N 1
ATOM 2616 C CA . PRO B 1 164 ? 36.310 83.235 0.933 1.00 8.21 163 PRO B CA 1
ATOM 2617 C C . PRO B 1 164 ? 35.516 82.262 1.773 1.00 11.37 163 PRO B C 1
ATOM 2618 O O . PRO B 1 164 ? 34.528 82.647 2.380 1.00 12.61 163 PRO B O 1
ATOM 2622 N N . LEU B 1 165 ? 35.962 81.011 1.783 1.00 13.16 164 LEU B N 1
ATOM 2623 C CA . LEU B 1 165 ? 35.317 79.967 2.584 1.00 12.63 164 LEU B CA 1
ATOM 2624 C C . LEU B 1 165 ? 35.024 80.405 4.025 1.00 13.76 164 LEU B C 1
ATOM 2625 O O . LEU B 1 165 ? 33.938 80.134 4.567 1.00 13.03 164 LEU B O 1
ATOM 2630 N N . ALA B 1 166 ? 35.976 81.085 4.656 1.00 15.18 165 ALA B N 1
ATOM 2631 C CA . ALA B 1 166 ? 35.821 81.477 6.051 1.00 14.80 165 ALA B CA 1
ATOM 2632 C C . ALA B 1 166 ? 34.602 82.330 6.304 1.00 15.37 165 ALA B C 1
ATOM 2633 O O . ALA B 1 166 ? 34.013 82.275 7.396 1.00 18.63 165 ALA B O 1
ATOM 2635 N N . GLU B 1 167 ? 34.203 83.125 5.309 1.00 13.27 166 GLU B N 1
ATOM 2636 C CA . GLU B 1 167 ? 32.979 83.922 5.437 1.00 12.51 166 GLU B CA 1
ATOM 2637 C C . GLU B 1 167 ? 31.693 83.111 5.376 1.00 12.71 166 GLU B C 1
ATOM 2638 O O . GLU B 1 167 ? 30.680 83.539 5.912 1.00 15.71 166 GLU B O 1
ATOM 2644 N N . LEU B 1 168 ? 31.728 81.951 4.722 1.00 12.18 167 LEU B N 1
ATOM 2645 C CA . LEU B 1 168 ? 30.515 81.130 4.570 1.00 12.45 167 LEU B CA 1
ATOM 2646 C C . LEU B 1 168 ? 30.344 80.097 5.683 1.00 13.16 167 LEU B C 1
ATOM 2647 O O . LEU B 1 168 ? 29.356 79.362 5.712 1.00 16.13 167 LEU B O 1
ATOM 2652 N N . LEU B 1 169 ? 31.360 79.962 6.519 1.00 11.42 168 LEU B N 1
ATOM 2653 C CA . LEU B 1 169 ? 31.326 79.075 7.654 1.00 12.43 168 LEU B CA 1
ATOM 2654 C C . LEU B 1 169 ? 30.705 79.756 8.837 1.00 14.67 168 LEU B C 1
ATOM 2655 O O . LEU B 1 169 ? 31.073 80.874 9.181 1.00 14.15 168 LEU B O 1
ATOM 2660 N N . LEU B 1 170 ? 29.779 79.063 9.480 1.00 11.54 169 LEU B N 1
ATOM 2661 C CA . LEU B 1 170 ? 29.118 79.601 10.641 1.00 10.04 169 LEU B CA 1
ATOM 2662 C C . LEU B 1 170 ? 30.016 79.633 11.878 1.00 11.98 169 LEU B C 1
ATOM 2663 O O . LEU B 1 170 ? 29.723 80.334 12.855 1.00 14.25 169 LEU B O 1
ATOM 2668 N N . GLU B 1 171 ? 31.081 78.847 11.848 1.00 14.68 170 GLU B N 1
ATOM 2669 C CA . GLU B 1 171 ? 32.050 78.781 12.924 1.00 15.56 170 GLU B CA 1
ATOM 2670 C C . GLU B 1 171 ? 33.336 78.379 12.237 1.00 16.59 170 GLU B C 1
ATOM 2671 O O . GLU B 1 171 ? 33.311 77.618 11.256 1.00 13.43 170 GLU B O 1
ATOM 2677 N N . GLU B 1 172 ? 34.460 78.900 12.704 1.00 16.71 171 GLU B N 1
ATOM 2678 C CA . GLU B 1 172 ? 35.732 78.572 12.064 1.00 17.21 171 GLU B CA 1
ATOM 2679 C C . GLU B 1 172 ? 36.222 77.223 12.617 1.00 19.29 171 GLU B C 1
ATOM 2680 O O . GLU B 1 172 ? 36.477 77.114 13.809 1.00 23.19 171 GLU B O 1
ATOM 2686 N N . PRO B 1 173 ? 36.337 76.185 11.761 1.00 15.64 172 PRO B N 1
ATOM 2687 C CA . PRO B 1 173 ? 36.668 74.833 12.221 1.00 20.14 172 PRO B CA 1
ATOM 2688 C C . PRO B 1 173 ? 38.150 74.428 12.265 1.00 22.28 172 PRO B C 1
ATOM 2689 O O . PRO B 1 173 ? 38.468 73.367 12.802 1.00 23.11 172 PRO B O 1
ATOM 2693 N N . PHE B 1 174 ? 39.044 75.252 11.723 1.00 20.96 173 PHE B N 1
ATOM 2694 C CA . PHE B 1 174 ? 40.461 74.899 11.665 1.00 24.49 173 PHE B CA 1
ATOM 2695 C C . PHE B 1 174 ? 41.281 75.649 12.725 1.00 26.14 173 PHE B C 1
ATOM 2696 O O . PHE B 1 174 ? 40.839 76.674 13.242 1.00 26.16 173 PHE B O 1
ATOM 2704 N N . PRO B 1 175 ? 42.467 75.109 13.081 1.00 29.87 174 PRO B N 1
ATOM 2705 C CA . PRO B 1 175 ? 43.322 75.723 14.098 1.00 29.71 174 PRO B CA 1
ATOM 2706 C C . PRO B 1 175 ? 44.044 76.951 13.575 1.00 33.64 174 PRO B C 1
ATOM 2707 O O . PRO B 1 175 ? 43.503 78.051 13.659 1.00 38.09 174 PRO B O 1
#

Organism: Oleidesulfovibrio alaskensis (strain ATCC BAA-1058 / DSM 17464 / G20) (NCBI:txid207559)